Protein AF-A0A661NKE2-F1 (afdb_monomer_lite)

Sequence (256 aa):
MIGATGATAMACDGFTDPSPATGGAGGQGGEGGNGGDDGGGGSPPIPGGWIEPTGVTNKIIWVQGSACAGCSVSFLNRLTEEAPETIEDVLLEVVLLGYHPTLMAASGELAAAAAEAIYDEGSYLLVVEGGVPTAFDGAACHAWTVGGQELSFADLVTRFAERAAVVLSVGTCASFGGIAAADPNPAGVQGVAEFTGLTTLNIAGCPPHPDWIAWGITQLLDQQRIRYDAEGRPFELFSQRLHDLCDRLLLDETEV

Radius of gyration: 22.58 Å; chains: 1; bounding box: 46×53×81 Å

Secondary structure (DSSP, 8-state):
--------------------------------------SS-PPPPPEEEEE--TT--SEEEEEESB--SHHHHHHHT-B-SSSS-BHHHIIIII-EEEE-TTT-S--HHHHHHHHHHHHHH---EEEEESBEE-TTTTTT-EEEEETTEEEEHHHHHHHHHHH-SEEEEESHHHHH-GGGGSTT-TT-EE-HHHHH-S--EEE-SSSPPHHHHHHHHHHHHTT--EEEETTS-BHHHHSS-GGGG-TTHHHHHH--

Foldseek 3Di:
DDDDDDDDDDDDDDDDDDDDDDDDDDDDPPPPDPPDCPPDPDDFFAWAFKDQLPLAALEEAEFEWQAPCVQVVLLQPQADPDPVGHSCCCPPPRHDDQADQVPDPDDAQVRVVSVVVDLVVFRYEYEYHAFQFCPPNLVVAFRHADPNDTHRPLNVLQSSCVRYSAYEYFECRQLAVPPCCPPPNNRRTGHSCVSNVDQHQYQYDPHHHNVSVVCVSRCSNVSHIFTAGSSNYGCVPRRDDVLVVDPCVVVVVPVD

Structure (mmCIF, N/CA/C/O backbone):
data_AF-A0A661NKE2-F1
#
_entry.id   AF-A0A661NKE2-F1
#
loop_
_atom_site.group_PDB
_atom_site.id
_atom_site.type_symbol
_atom_site.label_atom_id
_atom_site.label_alt_id
_atom_site.label_comp_id
_atom_site.label_asym_id
_atom_site.label_entity_id
_atom_site.label_seq_id
_atom_site.pdbx_PDB_ins_code
_atom_site.Cartn_x
_atom_site.Cartn_y
_atom_site.Cartn_z
_atom_site.occupancy
_atom_site.B_iso_or_equiv
_atom_site.auth_seq_id
_atom_site.auth_comp_id
_atom_site.auth_asym_id
_atom_site.auth_atom_id
_atom_site.pdbx_PDB_model_num
ATOM 1 N N . MET A 1 1 ? -19.080 17.486 54.072 1.00 40.72 1 MET A N 1
ATOM 2 C CA . MET A 1 1 ? -19.659 16.142 53.880 1.00 40.72 1 MET A CA 1
ATOM 3 C C . MET A 1 1 ? -19.794 15.893 52.392 1.00 40.72 1 MET A C 1
ATOM 5 O O . MET A 1 1 ? -20.626 16.539 51.780 1.00 40.72 1 MET A O 1
ATOM 9 N N . ILE A 1 2 ? -18.915 15.060 51.841 1.00 39.41 2 ILE A N 1
ATOM 10 C CA . ILE A 1 2 ? -19.156 13.944 50.910 1.00 39.41 2 ILE A CA 1
ATOM 11 C C . ILE A 1 2 ? -17.799 13.229 50.899 1.00 39.41 2 ILE A C 1
ATOM 13 O O . ILE A 1 2 ? -16.779 13.824 50.559 1.00 39.41 2 ILE A O 1
ATOM 17 N N . GLY A 1 3 ? -17.782 12.037 51.490 1.00 30.33 3 GLY A N 1
ATOM 18 C CA . GLY A 1 3 ? -16.585 11.252 51.764 1.00 30.33 3 GLY A CA 1
ATOM 19 C C . GLY A 1 3 ? -16.247 10.318 50.611 1.00 30.33 3 GLY A C 1
ATOM 20 O O . GLY A 1 3 ? -17.133 9.814 49.924 1.00 30.33 3 GLY A O 1
ATOM 21 N N . ALA A 1 4 ? -14.948 10.101 50.442 1.00 36.22 4 ALA A N 1
ATOM 22 C CA . ALA A 1 4 ? -14.363 9.131 49.537 1.00 36.22 4 ALA A CA 1
ATOM 23 C C . ALA A 1 4 ? -14.704 7.688 49.953 1.00 36.22 4 ALA A C 1
ATOM 25 O O . ALA A 1 4 ? -14.628 7.325 51.125 1.00 36.22 4 ALA A O 1
ATOM 26 N N . THR A 1 5 ? -15.020 6.866 48.960 1.00 38.88 5 THR A N 1
ATOM 27 C CA . THR A 1 5 ? -14.986 5.395 48.975 1.00 38.88 5 THR A CA 1
ATOM 28 C C . THR A 1 5 ? -14.279 5.029 47.665 1.00 38.88 5 THR A C 1
ATOM 30 O O . THR A 1 5 ? -14.504 5.690 46.661 1.00 38.88 5 THR A O 1
ATOM 33 N N . GLY A 1 6 ? -13.335 4.108 47.542 1.00 32.34 6 GLY A N 1
ATOM 34 C CA . GLY A 1 6 ? -12.853 3.025 48.382 1.00 32.34 6 GLY A CA 1
ATOM 35 C C . GLY A 1 6 ? -12.312 2.004 47.380 1.00 32.34 6 GLY A C 1
ATOM 36 O O . GLY A 1 6 ? -13.078 1.211 46.845 1.00 32.34 6 GLY A O 1
ATOM 37 N N . ALA A 1 7 ? -11.029 2.113 47.030 1.00 31.95 7 ALA A N 1
ATOM 38 C CA . ALA A 1 7 ? -10.364 1.196 46.110 1.00 31.95 7 ALA A CA 1
ATOM 39 C C . ALA A 1 7 ? -10.258 -0.193 46.754 1.00 31.95 7 ALA A C 1
ATOM 41 O O . ALA A 1 7 ? -9.792 -0.309 47.886 1.00 31.95 7 ALA A O 1
ATOM 42 N N . THR A 1 8 ? -10.666 -1.233 46.027 1.00 33.34 8 THR A N 1
ATOM 43 C CA . THR A 1 8 ? -10.426 -2.625 46.423 1.00 33.34 8 THR A CA 1
ATOM 44 C C . THR A 1 8 ? -9.613 -3.296 45.327 1.00 33.34 8 THR A C 1
ATOM 46 O O . THR A 1 8 ? -10.061 -3.404 44.189 1.00 33.34 8 THR A O 1
ATOM 49 N N . ALA A 1 9 ? -8.390 -3.683 45.683 1.00 30.52 9 ALA A N 1
ATOM 50 C CA . ALA A 1 9 ? -7.499 -4.500 44.877 1.00 30.52 9 ALA A CA 1
ATOM 51 C C . ALA A 1 9 ? -8.068 -5.921 44.764 1.00 30.52 9 ALA A C 1
ATOM 53 O O . ALA A 1 9 ? -8.472 -6.501 45.772 1.00 30.52 9 ALA A O 1
ATOM 54 N N . MET A 1 10 ? -8.0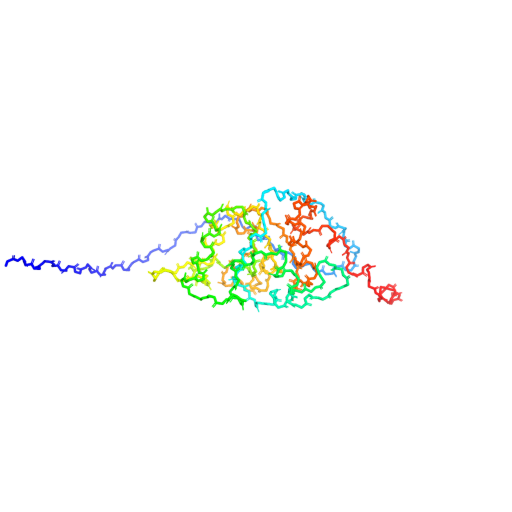80 -6.477 43.553 1.00 30.94 10 MET A N 1
ATOM 55 C CA . MET A 1 10 ? -8.377 -7.886 43.322 1.00 30.94 10 MET A CA 1
ATOM 56 C C . MET A 1 10 ? -7.060 -8.601 43.029 1.00 30.94 10 MET A C 1
ATOM 58 O O . MET A 1 10 ? -6.299 -8.193 42.154 1.00 30.94 10 MET A O 1
ATOM 62 N N . ALA A 1 11 ? -6.767 -9.588 43.869 1.00 32.50 11 ALA A N 1
ATOM 63 C CA . ALA A 1 11 ? -5.522 -10.328 43.909 1.00 32.50 11 ALA A CA 1
ATOM 64 C C . ALA A 1 11 ? -5.354 -11.246 42.691 1.00 32.50 11 ALA A C 1
ATOM 66 O O . ALA A 1 11 ? -6.315 -11.834 42.196 1.00 32.50 11 ALA A O 1
ATOM 67 N N . CYS A 1 12 ? -4.100 -11.370 42.262 1.00 29.70 12 CYS A N 1
ATOM 68 C CA . CYS A 1 12 ? -3.599 -12.421 41.394 1.00 29.70 12 CYS A CA 1
ATOM 69 C C . CYS A 1 12 ? -3.678 -13.767 42.120 1.00 29.70 12 CYS A C 1
ATOM 71 O O . CYS A 1 12 ? -3.080 -13.899 43.183 1.00 29.70 12 CYS A O 1
ATOM 73 N N . ASP A 1 13 ? -4.317 -14.762 41.512 1.00 31.56 13 ASP A N 1
ATOM 74 C CA . ASP A 1 13 ? -4.180 -16.163 41.903 1.00 31.56 13 ASP A CA 1
ATOM 75 C C . ASP A 1 13 ? -4.217 -17.056 40.654 1.00 31.56 13 ASP A C 1
ATOM 77 O O . ASP A 1 13 ? -5.103 -16.927 39.811 1.00 31.56 13 ASP A O 1
ATOM 81 N N . GLY A 1 14 ? -3.279 -18.006 40.582 1.00 29.14 14 GLY A N 1
ATOM 82 C CA . GLY A 1 14 ? -3.575 -19.326 40.016 1.00 29.14 14 GLY A CA 1
ATOM 83 C C . GLY A 1 14 ? -3.096 -19.639 38.600 1.00 29.14 14 GLY A C 1
ATOM 84 O O . GLY A 1 14 ? -3.898 -19.937 37.724 1.00 29.14 14 GLY A O 1
ATOM 85 N N . PHE A 1 15 ? -1.779 -19.690 38.410 1.00 28.06 15 PHE A N 1
ATOM 86 C CA . PHE A 1 15 ? -1.125 -20.494 37.375 1.00 28.06 15 PHE A CA 1
ATOM 87 C C . PHE A 1 15 ? -1.411 -21.990 37.601 1.00 28.06 15 PHE A C 1
ATOM 89 O O . PHE A 1 15 ? -0.966 -22.536 38.609 1.00 28.06 15 PHE A O 1
ATOM 96 N N . THR A 1 16 ? -2.084 -22.658 36.659 1.00 30.77 16 THR A N 1
ATOM 97 C CA . THR A 1 16 ? -1.986 -24.117 36.461 1.00 30.77 16 THR A CA 1
ATOM 98 C C . THR A 1 16 ? -2.220 -24.481 34.994 1.00 30.77 16 THR A C 1
ATOM 100 O O . THR A 1 16 ? -3.328 -24.340 34.481 1.00 30.77 16 THR A O 1
ATOM 103 N N . ASP A 1 17 ? -1.150 -24.959 34.365 1.00 32.38 17 ASP A N 1
ATOM 104 C CA . ASP A 1 17 ? -1.077 -25.666 33.081 1.00 32.38 17 ASP A CA 1
ATOM 105 C C . ASP A 1 17 ? -1.757 -27.046 33.175 1.00 32.38 17 ASP A C 1
ATOM 107 O O . ASP A 1 17 ? -1.571 -27.752 34.176 1.00 32.38 17 ASP A O 1
ATOM 111 N N . PRO A 1 18 ? -2.534 -27.446 32.152 1.00 33.91 18 PRO A N 1
ATOM 112 C CA . PRO A 1 18 ? -2.415 -28.823 31.688 1.00 33.91 18 PRO A CA 1
ATOM 113 C C . PRO A 1 18 ? -2.488 -28.959 30.153 1.00 33.91 18 PRO A C 1
ATOM 115 O O . PRO A 1 18 ? -3.561 -28.934 29.552 1.00 33.91 18 PRO A O 1
ATOM 118 N N . SER A 1 19 ? -1.349 -29.249 29.531 1.00 31.31 19 SER A N 1
ATOM 119 C CA . SER A 1 19 ? -1.226 -30.074 28.317 1.00 31.31 19 SER A CA 1
ATOM 120 C C . SER A 1 19 ? -0.659 -31.456 28.727 1.00 31.31 19 SER A C 1
ATOM 122 O O . SER A 1 19 ? 0.053 -31.501 29.734 1.00 31.31 19 SER A O 1
ATOM 124 N N . PRO A 1 20 ? -0.904 -32.597 28.032 1.00 38.66 20 PRO A N 1
ATOM 125 C CA . PRO A 1 20 ? -1.260 -32.700 26.617 1.00 38.66 20 PRO A CA 1
ATOM 126 C C . PRO A 1 20 ? -2.356 -33.720 26.254 1.00 38.66 20 PRO A C 1
ATOM 128 O O . PRO A 1 20 ? -2.525 -34.763 26.884 1.00 38.66 20 PRO A O 1
ATOM 131 N N . ALA A 1 21 ? -3.039 -33.468 25.136 1.00 32.06 21 ALA A N 1
ATOM 132 C CA . ALA A 1 21 ? -3.744 -34.505 24.390 1.00 32.06 21 ALA A CA 1
ATOM 133 C C . ALA A 1 21 ? -3.557 -34.288 22.885 1.00 32.06 21 ALA A C 1
ATOM 135 O O . ALA A 1 21 ? -3.981 -33.304 22.290 1.00 32.06 21 ALA A O 1
ATOM 136 N N . THR A 1 22 ? -2.859 -35.256 22.317 1.00 31.78 22 THR A N 1
ATOM 137 C CA . THR A 1 22 ? -2.528 -35.496 20.920 1.00 31.78 22 THR A CA 1
ATOM 138 C C . THR A 1 22 ? -3.748 -35.768 20.035 1.00 31.78 22 THR A C 1
ATOM 140 O O . THR A 1 22 ? -4.616 -36.558 20.400 1.00 31.78 22 THR A O 1
ATOM 143 N N . GLY A 1 23 ? -3.714 -35.229 18.815 1.00 27.00 23 GLY A N 1
ATOM 144 C CA . GLY A 1 23 ? -4.543 -35.597 17.660 1.00 27.00 23 GLY A CA 1
ATOM 145 C C . GLY A 1 23 ? -4.512 -34.428 16.672 1.00 27.00 23 GLY A C 1
ATOM 146 O O . GLY A 1 2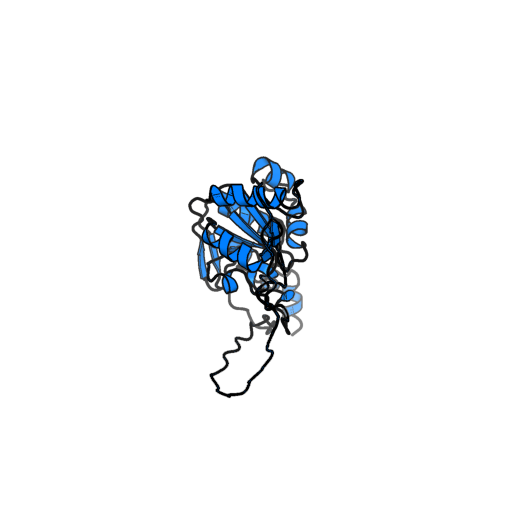3 ? -5.148 -33.419 16.914 1.00 27.00 23 GLY A O 1
ATOM 147 N N . GLY A 1 24 ? -3.681 -34.396 15.632 1.00 27.50 24 GLY A N 1
ATOM 148 C CA . GLY A 1 24 ? -3.529 -35.426 14.614 1.00 27.50 24 GLY A CA 1
ATOM 149 C C . GLY A 1 24 ? -4.498 -35.138 13.466 1.00 27.50 24 GLY A C 1
ATOM 150 O O . GLY A 1 24 ? -5.449 -35.887 13.279 1.00 27.50 24 GLY A O 1
ATOM 151 N N . ALA A 1 25 ? -4.273 -34.051 12.722 1.00 31.64 25 ALA A N 1
ATOM 152 C CA . ALA A 1 25 ? -4.958 -33.781 11.461 1.00 31.64 25 ALA A CA 1
ATOM 153 C C . ALA A 1 25 ? -4.006 -33.073 10.483 1.00 31.64 25 ALA A C 1
ATOM 155 O O . ALA A 1 25 ? -3.730 -31.888 10.608 1.00 31.64 25 ALA A O 1
ATOM 156 N N . GLY A 1 26 ? -3.475 -33.888 9.567 1.00 27.20 26 GLY A N 1
ATOM 157 C CA . GLY A 1 26 ? -3.097 -33.588 8.184 1.00 27.20 26 GLY A CA 1
ATOM 158 C C . GLY A 1 26 ? -2.532 -32.212 7.857 1.00 27.20 26 GLY A C 1
ATOM 159 O O . GLY A 1 26 ? -3.281 -31.274 7.610 1.00 27.20 26 GLY A O 1
ATOM 160 N N . GLY A 1 27 ? -1.209 -32.159 7.709 1.00 30.34 27 GLY A N 1
ATOM 161 C CA . GLY A 1 27 ? -0.535 -31.074 7.019 1.00 30.34 27 GLY A CA 1
ATOM 162 C C . GLY A 1 27 ? -0.954 -30.984 5.551 1.00 30.34 27 GLY A C 1
ATOM 163 O O . GLY A 1 27 ? -0.988 -31.979 4.829 1.00 30.34 27 GLY A O 1
ATOM 164 N N . GLN A 1 28 ? -1.210 -29.757 5.122 1.00 31.42 28 GLN A N 1
ATOM 165 C CA . GLN A 1 28 ? -0.903 -29.298 3.777 1.00 31.42 28 GLN A CA 1
ATOM 166 C C . GLN A 1 28 ? -0.049 -28.047 3.965 1.00 31.42 28 GLN A C 1
ATOM 168 O O . GLN A 1 28 ? -0.545 -26.927 3.973 1.00 31.42 28 GLN A O 1
ATOM 173 N N . GLY A 1 29 ? 1.243 -28.267 4.219 1.00 27.34 29 GLY A N 1
ATOM 174 C CA . GLY A 1 29 ? 2.244 -27.245 3.968 1.00 27.34 29 GLY A CA 1
ATOM 175 C C . GLY A 1 29 ? 2.272 -27.039 2.465 1.00 27.34 29 GLY A C 1
ATOM 176 O O . GLY A 1 29 ? 2.871 -27.833 1.746 1.00 27.34 29 GLY A O 1
ATOM 177 N N . GLY A 1 30 ? 1.539 -26.038 1.989 1.00 27.62 30 GLY A N 1
ATOM 178 C CA . GLY A 1 30 ? 1.817 -25.457 0.692 1.00 27.62 30 GLY A CA 1
ATOM 179 C C . GLY A 1 30 ? 3.160 -24.770 0.832 1.00 27.62 30 GLY A C 1
ATOM 180 O O . GLY A 1 30 ? 3.238 -23.684 1.399 1.00 27.62 30 GLY A O 1
ATOM 181 N N . GLU A 1 31 ? 4.222 -25.440 0.397 1.00 32.88 31 GLU A N 1
ATOM 182 C CA . GLU A 1 31 ? 5.474 -24.775 0.075 1.00 32.88 31 GLU A CA 1
ATOM 183 C C . GLU A 1 31 ? 5.107 -23.649 -0.897 1.00 32.88 31 GLU A C 1
ATOM 185 O O . GLU A 1 31 ? 4.742 -23.898 -2.046 1.00 32.88 31 GLU A O 1
ATOM 190 N N . GLY A 1 32 ? 5.102 -22.410 -0.402 1.00 33.59 32 GLY A N 1
ATOM 191 C CA . GLY A 1 32 ? 5.074 -21.230 -1.247 1.00 33.59 32 GLY A CA 1
ATOM 192 C C . GLY A 1 32 ? 6.319 -21.308 -2.108 1.00 33.59 32 GLY A C 1
ATOM 193 O O . GLY A 1 32 ? 7.415 -21.009 -1.639 1.00 33.59 32 GLY A O 1
ATOM 194 N N . GLY A 1 33 ? 6.152 -21.832 -3.321 1.00 30.47 33 GLY A N 1
ATOM 195 C CA . GLY A 1 33 ? 7.228 -22.045 -4.266 1.00 30.47 33 GLY A CA 1
ATOM 196 C C . GLY A 1 33 ? 7.931 -20.723 -4.512 1.00 30.47 33 GLY A C 1
ATOM 197 O O . GLY A 1 33 ? 7.441 -19.872 -5.249 1.00 30.47 33 GLY A O 1
ATOM 198 N N . ASN A 1 34 ? 9.100 -20.564 -3.900 1.00 37.56 34 ASN A N 1
ATOM 199 C CA . ASN A 1 34 ? 10.131 -19.709 -4.448 1.00 37.56 34 ASN A CA 1
ATOM 200 C C . ASN A 1 34 ? 10.386 -20.283 -5.841 1.00 37.56 34 ASN A C 1
ATOM 202 O O . ASN A 1 34 ? 10.861 -21.415 -5.940 1.00 37.56 34 ASN A O 1
ATOM 206 N N . GLY A 1 35 ? 9.958 -19.572 -6.885 1.00 35.66 35 GLY A N 1
ATOM 207 C CA . GLY A 1 35 ? 10.126 -19.987 -8.271 1.00 35.66 35 GLY A CA 1
ATOM 208 C C . GLY A 1 35 ? 11.605 -20.194 -8.561 1.00 35.66 35 GLY A C 1
ATOM 209 O O . GLY A 1 35 ? 12.313 -19.244 -8.882 1.00 35.66 35 GLY A O 1
ATOM 210 N N . GLY A 1 36 ? 12.060 -21.431 -8.371 1.00 31.14 36 GLY A N 1
ATOM 211 C CA . GLY A 1 36 ? 13.325 -21.920 -8.873 1.00 31.14 36 GLY A CA 1
ATOM 212 C C . GLY A 1 36 ? 13.252 -21.892 -10.389 1.00 31.14 36 GLY A C 1
ATOM 213 O O . GLY A 1 36 ? 12.265 -22.319 -10.980 1.00 31.14 36 GLY A O 1
ATOM 214 N N . ASP A 1 37 ? 14.289 -21.330 -10.981 1.00 46.78 37 ASP A N 1
ATOM 215 C CA . ASP A 1 37 ? 14.574 -21.289 -12.402 1.00 46.78 37 ASP A CA 1
ATOM 216 C C . ASP A 1 37 ? 14.943 -22.689 -12.909 1.00 46.78 37 ASP A C 1
ATOM 218 O O . ASP A 1 37 ? 16.096 -23.016 -13.185 1.00 46.78 37 ASP A O 1
ATOM 222 N N . ASP A 1 38 ? 13.948 -23.557 -13.059 1.00 40.75 38 ASP A N 1
ATOM 223 C CA . ASP A 1 38 ? 14.113 -24.793 -13.805 1.00 40.75 38 ASP A CA 1
ATOM 224 C C . ASP A 1 38 ? 14.210 -24.452 -15.297 1.00 40.75 38 ASP A C 1
ATOM 226 O O . ASP A 1 38 ? 13.200 -24.364 -15.972 1.00 40.75 38 ASP A O 1
ATOM 230 N N . GLY A 1 39 ? 15.435 -24.211 -15.788 1.00 43.19 39 GLY A N 1
ATOM 231 C CA . GLY A 1 39 ? 15.838 -23.852 -17.164 1.00 43.19 39 GLY A CA 1
ATOM 232 C C . GLY A 1 39 ? 15.044 -24.464 -18.333 1.00 43.19 39 GLY A C 1
ATOM 233 O O . GLY A 1 39 ? 15.562 -25.239 -19.133 1.00 43.19 39 GLY A O 1
ATOM 234 N N . GLY A 1 40 ? 13.785 -24.070 -18.466 1.00 42.56 40 GLY A N 1
ATOM 235 C CA . GLY A 1 40 ? 12.804 -24.595 -19.392 1.00 42.56 40 GLY A CA 1
ATOM 236 C C . GLY A 1 40 ? 11.624 -23.636 -19.428 1.00 42.56 40 GLY A C 1
ATOM 237 O O . GLY A 1 40 ? 10.898 -23.509 -18.455 1.00 42.56 40 GLY A O 1
ATOM 238 N N . GLY A 1 41 ? 11.473 -22.937 -20.557 1.00 45.06 41 GLY A N 1
ATOM 239 C CA . GLY A 1 41 ? 10.314 -22.129 -20.961 1.00 45.06 41 GLY A CA 1
ATOM 240 C C . GLY A 1 41 ? 9.182 -21.980 -19.936 1.00 45.06 41 GLY A C 1
ATOM 241 O O . GLY A 1 41 ? 8.143 -22.619 -20.085 1.00 45.06 41 GLY A O 1
ATOM 242 N N . GLY A 1 42 ? 9.377 -21.138 -18.917 1.00 48.75 42 GLY A N 1
ATOM 243 C CA . GLY A 1 42 ? 8.345 -20.746 -17.965 1.00 48.75 42 GLY A CA 1
ATOM 244 C C . GLY A 1 42 ? 7.053 -20.383 -18.692 1.00 48.75 42 GLY A C 1
ATOM 245 O O . GLY A 1 42 ? 7.048 -19.587 -19.634 1.00 48.75 42 GLY A O 1
ATOM 246 N N . SER A 1 43 ? 5.961 -21.022 -18.282 1.00 54.75 43 SER A N 1
ATOM 247 C CA . SER A 1 43 ? 4.650 -20.799 -18.887 1.00 54.75 43 SER A CA 1
ATOM 248 C C . SER A 1 43 ? 4.232 -19.331 -18.719 1.00 54.75 43 SER A C 1
ATOM 250 O O . SER A 1 43 ? 4.542 -18.732 -17.687 1.00 54.75 43 SER A O 1
ATOM 252 N N . PRO A 1 44 ? 3.539 -18.731 -19.706 1.00 63.41 44 PRO A N 1
ATOM 253 C CA . PRO A 1 44 ? 3.045 -17.367 -19.570 1.00 63.41 44 PRO A CA 1
ATOM 254 C C . PRO A 1 44 ? 2.107 -17.263 -18.357 1.00 63.41 44 PRO A C 1
ATOM 256 O O . PRO A 1 44 ? 1.413 -18.239 -18.045 1.00 63.41 44 PRO A O 1
ATOM 259 N N . PRO A 1 45 ? 2.051 -16.100 -17.687 1.00 69.94 45 PRO A N 1
ATOM 260 C CA . PRO A 1 45 ? 1.212 -15.925 -16.511 1.00 69.94 45 PRO A CA 1
ATOM 261 C C . PRO A 1 45 ? -0.252 -16.240 -16.826 1.00 69.94 45 PRO A C 1
ATOM 263 O O . PRO A 1 45 ? -0.815 -15.812 -17.842 1.00 69.94 45 PRO A O 1
ATOM 266 N N . ILE A 1 46 ? -0.864 -17.033 -15.948 1.00 77.00 46 ILE A N 1
ATOM 267 C CA . ILE A 1 46 ? -2.237 -17.505 -16.110 1.00 77.00 46 ILE A CA 1
ATOM 268 C C . ILE A 1 46 ? -3.189 -16.358 -15.747 1.00 77.00 46 ILE A C 1
ATOM 270 O O . ILE A 1 46 ? -2.980 -15.702 -14.729 1.00 77.00 46 ILE A O 1
ATOM 274 N N . PRO A 1 47 ? -4.250 -16.095 -16.532 1.00 81.56 47 PRO A N 1
ATOM 275 C CA . PRO A 1 47 ? -5.216 -15.053 -16.198 1.00 81.56 47 PRO A CA 1
ATOM 276 C C . PRO A 1 47 ? -5.926 -15.319 -14.866 1.00 81.56 47 PRO A C 1
ATOM 278 O O . PRO A 1 47 ? -6.577 -16.351 -14.730 1.00 81.56 47 PRO A O 1
ATOM 281 N N . GLY A 1 48 ? -5.827 -14.384 -13.917 1.00 81.25 48 GLY A N 1
ATOM 282 C CA . GLY A 1 48 ? -6.452 -14.476 -12.594 1.00 81.25 48 GLY A CA 1
ATOM 283 C C . GLY A 1 48 ? -7.818 -13.797 -12.515 1.00 81.25 48 GLY A C 1
ATOM 284 O O . GLY A 1 48 ? -8.715 -14.300 -11.841 1.00 81.25 48 GLY A O 1
ATOM 285 N N . GLY A 1 49 ? -8.020 -12.689 -13.237 1.00 92.75 49 GLY A N 1
ATOM 286 C CA . GLY A 1 49 ? -9.308 -11.995 -13.252 1.00 92.75 49 GLY A CA 1
ATOM 287 C C . GLY A 1 49 ? -9.230 -10.525 -13.654 1.00 92.75 49 GLY A C 1
ATOM 288 O O . GLY A 1 49 ? -8.378 -10.125 -14.451 1.00 92.75 49 GLY A O 1
ATOM 289 N N . TRP A 1 50 ? -10.171 -9.745 -13.118 1.00 94.62 50 TRP A N 1
ATOM 290 C CA . TRP A 1 50 ? -10.312 -8.310 -13.359 1.00 94.62 50 TRP A CA 1
ATOM 291 C C . TRP A 1 50 ? -10.602 -7.567 -12.057 1.00 94.62 50 TRP A C 1
ATOM 293 O O . TRP A 1 50 ? -11.429 -8.025 -11.270 1.00 94.62 50 TRP A O 1
ATOM 303 N N . ILE A 1 51 ? -9.956 -6.420 -11.856 1.00 93.75 51 ILE A N 1
ATOM 304 C CA . ILE A 1 51 ? -10.337 -5.449 -10.825 1.00 93.75 51 ILE A CA 1
ATOM 305 C C . ILE A 1 51 ? -11.175 -4.362 -11.487 1.00 93.75 51 ILE A C 1
ATOM 307 O O . ILE A 1 51 ? -10.776 -3.791 -12.503 1.00 93.75 51 ILE A O 1
ATOM 311 N N . GLU A 1 52 ? -12.329 -4.083 -10.882 1.00 92.94 52 GLU A N 1
ATOM 312 C CA . GLU A 1 52 ? -13.226 -2.989 -11.250 1.00 92.94 52 GLU A CA 1
ATOM 313 C C . GLU A 1 52 ? -13.157 -1.918 -10.147 1.00 92.94 52 GLU A C 1
ATOM 315 O O . GLU A 1 52 ? -13.877 -2.029 -9.151 1.00 92.94 52 GLU A O 1
ATOM 320 N N . PRO A 1 53 ? -12.299 -0.893 -10.272 1.00 89.50 53 PRO A N 1
ATOM 321 C CA . PRO A 1 53 ? -12.078 0.136 -9.244 1.00 89.50 53 PRO A CA 1
ATOM 322 C C . PRO A 1 53 ? -13.230 1.157 -9.139 1.00 89.50 53 PRO A C 1
ATOM 324 O O . PRO A 1 53 ? -13.037 2.373 -9.175 1.00 89.50 53 PRO A O 1
ATOM 327 N N . THR A 1 54 ? -14.467 0.676 -9.019 1.00 88.00 54 THR A N 1
ATOM 328 C CA . THR A 1 54 ? -15.659 1.530 -8.981 1.00 88.00 54 THR A CA 1
ATOM 329 C C . THR A 1 54 ? -15.686 2.350 -7.696 1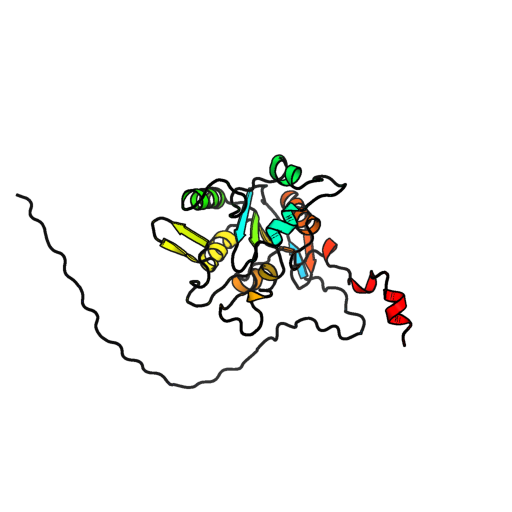.00 88.00 54 THR A C 1
ATOM 331 O O . THR A 1 54 ? -15.670 1.800 -6.598 1.00 88.00 54 THR A O 1
ATOM 334 N N . GLY A 1 55 ? -15.782 3.674 -7.826 1.00 86.31 55 GLY A N 1
ATOM 335 C CA . GLY A 1 55 ? -15.889 4.571 -6.675 1.00 86.31 55 GLY A CA 1
ATOM 336 C C . GLY A 1 55 ? -14.561 4.870 -5.979 1.00 86.31 55 GLY A C 1
ATOM 337 O O . GLY A 1 55 ? -14.573 5.550 -4.960 1.00 86.31 55 GLY A O 1
ATOM 338 N N . VAL A 1 56 ? -13.422 4.427 -6.525 1.00 89.94 56 VAL A N 1
ATOM 339 C CA . VAL A 1 56 ? -12.108 4.901 -6.072 1.00 89.94 56 VAL A CA 1
ATOM 340 C C . VAL A 1 56 ? -12.016 6.411 -6.314 1.00 89.94 56 VAL A C 1
ATOM 342 O O . VAL A 1 56 ? -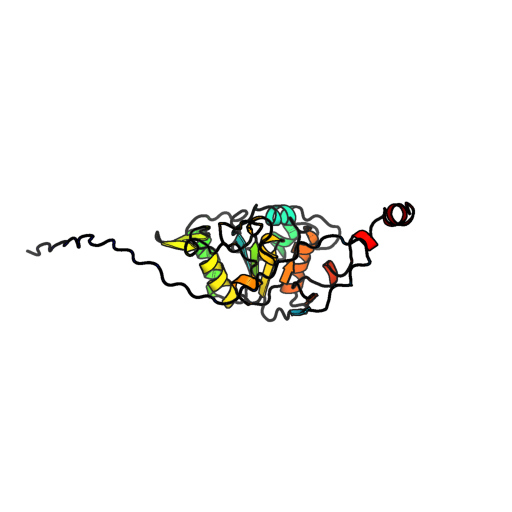12.344 6.891 -7.402 1.00 89.94 56 VAL A O 1
ATOM 345 N N . THR A 1 57 ? -11.584 7.161 -5.299 1.00 93.62 57 THR A N 1
ATOM 346 C CA . THR A 1 57 ? -11.229 8.582 -5.418 1.00 93.62 57 THR A CA 1
ATOM 347 C C . THR A 1 57 ? -9.721 8.773 -5.289 1.00 93.62 57 THR A C 1
ATOM 349 O O . THR A 1 57 ? -8.996 7.848 -4.936 1.00 93.62 57 THR A O 1
ATOM 352 N N . ASN A 1 58 ? -9.238 10.002 -5.495 1.00 95.88 58 ASN A N 1
ATOM 353 C CA . ASN A 1 58 ? -7.826 10.356 -5.337 1.00 95.88 58 ASN A CA 1
ATOM 354 C C . ASN A 1 58 ? -7.304 10.328 -3.885 1.00 95.88 58 ASN A C 1
ATOM 356 O O . ASN A 1 58 ? -6.139 10.650 -3.663 1.00 95.88 58 ASN A O 1
ATOM 360 N N . LYS A 1 59 ? -8.133 9.975 -2.895 1.00 97.69 59 LYS A N 1
ATOM 361 C CA . LYS A 1 59 ? -7.731 9.887 -1.486 1.00 97.69 59 LYS A CA 1
ATOM 362 C C . LYS A 1 59 ? -6.976 8.584 -1.241 1.00 97.69 59 LYS A C 1
ATOM 364 O O . LYS A 1 59 ? -7.525 7.502 -1.449 1.00 97.69 59 LYS A O 1
ATOM 369 N N . ILE A 1 60 ? -5.742 8.699 -0.761 1.00 98.25 60 ILE A N 1
ATOM 370 C CA . ILE A 1 60 ? -4.856 7.567 -0.487 1.00 98.25 60 ILE A CA 1
ATOM 371 C C . ILE A 1 60 ? -4.510 7.512 0.999 1.00 98.25 60 ILE A C 1
ATOM 373 O O . ILE A 1 60 ? -4.065 8.500 1.590 1.00 98.25 60 ILE A O 1
ATOM 377 N N . ILE A 1 61 ? -4.666 6.321 1.574 1.00 98.62 61 ILE A N 1
ATOM 378 C CA . ILE A 1 61 ? -4.120 5.954 2.880 1.00 98.62 61 ILE A CA 1
ATOM 379 C C . ILE A 1 61 ? -3.001 4.946 2.619 1.00 98.62 61 ILE A C 1
ATOM 381 O O . ILE A 1 61 ? -3.283 3.830 2.192 1.00 98.62 61 ILE A O 1
ATOM 385 N N . TRP A 1 62 ? -1.745 5.334 2.845 1.00 98.75 62 TRP A N 1
ATOM 386 C CA . TRP A 1 62 ? -0.576 4.470 2.670 1.00 98.75 62 TRP A CA 1
ATOM 387 C C . TRP A 1 62 ? -0.020 4.040 4.023 1.00 98.75 62 TRP A C 1
ATOM 389 O O . TRP A 1 62 ? 0.545 4.843 4.766 1.00 98.75 62 TRP A O 1
ATOM 399 N N . VAL A 1 63 ? -0.162 2.757 4.342 1.00 98.69 63 VAL A N 1
ATOM 400 C CA . VAL A 1 63 ? 0.221 2.183 5.639 1.00 98.69 63 VAL A CA 1
ATOM 401 C C . VAL A 1 63 ? 1.422 1.251 5.491 1.00 98.69 63 VAL A C 1
ATOM 403 O O . VAL A 1 63 ? 1.592 0.609 4.456 1.00 98.69 63 VAL A O 1
ATOM 406 N N . GLN A 1 64 ? 2.269 1.192 6.521 1.00 98.44 64 GLN A N 1
ATOM 407 C CA . GLN A 1 64 ? 3.508 0.409 6.526 1.00 98.44 64 GLN A CA 1
ATOM 408 C C . GLN A 1 64 ? 3.508 -0.609 7.670 1.00 98.44 64 GLN A C 1
ATOM 410 O O . GLN A 1 64 ? 3.332 -0.226 8.826 1.00 98.44 64 GLN A O 1
ATOM 415 N N . GLY A 1 65 ? 3.699 -1.887 7.334 1.00 97.06 65 GLY A N 1
ATOM 416 C CA . GLY A 1 65 ? 3.748 -3.012 8.275 1.00 97.06 65 GLY A CA 1
ATOM 417 C C . GLY A 1 65 ? 5.156 -3.570 8.431 1.00 97.06 65 GLY A C 1
ATOM 418 O O . GLY A 1 65 ? 6.100 -2.838 8.727 1.00 97.06 65 GLY A O 1
ATOM 419 N N . SER A 1 66 ? 5.331 -4.871 8.167 1.00 97.56 66 SER A N 1
ATOM 420 C CA . SER A 1 66 ? 6.657 -5.492 8.021 1.00 97.56 66 SER A CA 1
ATOM 421 C C . SER A 1 66 ? 7.334 -5.030 6.720 1.00 97.56 66 SER A C 1
ATOM 423 O O . SER A 1 66 ? 7.433 -5.772 5.740 1.00 97.56 66 SER A O 1
ATOM 425 N N . ALA A 1 67 ? 7.756 -3.765 6.708 1.00 97.25 67 ALA A N 1
ATOM 426 C CA . ALA A 1 67 ? 8.302 -3.030 5.574 1.00 97.25 67 ALA A CA 1
ATOM 427 C C . ALA A 1 67 ? 9.718 -2.507 5.855 1.00 97.25 67 ALA A C 1
ATOM 429 O O . ALA A 1 67 ? 10.110 -2.293 7.000 1.00 97.25 67 ALA A O 1
ATOM 430 N N . CYS A 1 68 ? 10.473 -2.235 4.787 1.00 97.88 68 CYS A N 1
ATOM 431 C CA . CYS A 1 68 ? 11.779 -1.569 4.852 1.00 97.88 68 CYS A CA 1
ATOM 432 C C . CYS A 1 68 ? 11.747 -0.108 4.361 1.00 97.88 68 CYS A C 1
ATOM 434 O O . CYS A 1 68 ? 12.807 0.487 4.183 1.00 97.88 68 CYS A O 1
ATOM 436 N N . ALA A 1 69 ? 10.555 0.439 4.078 1.00 98.19 69 ALA A N 1
ATOM 437 C CA . ALA A 1 69 ? 10.322 1.718 3.386 1.00 98.19 69 ALA A CA 1
ATOM 438 C C . ALA A 1 69 ? 10.914 1.810 1.960 1.00 98.19 69 ALA A C 1
ATOM 440 O O . ALA A 1 69 ? 10.846 2.855 1.311 1.00 98.19 69 ALA A O 1
ATOM 441 N N . GLY A 1 70 ? 11.498 0.722 1.444 1.00 98.44 70 GLY A N 1
ATOM 442 C CA . GLY A 1 70 ? 12.088 0.680 0.109 1.00 98.44 70 GLY A CA 1
ATOM 443 C C . GLY A 1 70 ? 11.064 0.881 -1.006 1.00 98.44 70 GLY A C 1
ATOM 444 O O . GLY A 1 70 ? 11.435 1.380 -2.066 1.00 98.44 70 GLY A O 1
ATOM 445 N N . CYS A 1 71 ? 9.786 0.551 -0.784 1.00 98.62 71 CYS A N 1
ATOM 446 C CA . CYS A 1 71 ? 8.753 0.796 -1.787 1.00 98.62 71 CYS A CA 1
ATOM 447 C C . CYS A 1 71 ? 8.368 2.276 -1.825 1.00 98.62 71 CYS A C 1
ATOM 449 O O . CYS A 1 71 ? 8.275 2.825 -2.920 1.00 98.62 71 CYS A O 1
ATOM 451 N N . SER A 1 72 ? 8.248 2.942 -0.667 1.00 98.56 72 SER A N 1
ATOM 452 C CA . SER A 1 72 ? 8.124 4.406 -0.625 1.00 98.56 72 SER A CA 1
ATOM 453 C C . SER A 1 72 ? 9.305 5.088 -1.310 1.00 98.56 72 SER A C 1
ATOM 455 O O . SER A 1 72 ? 9.103 5.927 -2.178 1.00 98.56 72 SER A O 1
ATOM 457 N N . VAL A 1 73 ? 10.545 4.717 -0.970 1.00 98.44 73 VAL A N 1
ATOM 458 C CA . VAL A 1 73 ? 11.739 5.327 -1.585 1.00 98.44 73 VAL A CA 1
ATOM 459 C C . VAL A 1 73 ? 11.777 5.074 -3.092 1.00 98.44 73 VAL A C 1
ATOM 461 O O . VAL A 1 73 ? 12.108 5.982 -3.846 1.00 98.44 73 VAL A O 1
ATOM 464 N N . SER A 1 74 ? 11.403 3.876 -3.547 1.00 98.31 74 SER A N 1
ATOM 465 C CA . SER A 1 74 ? 11.308 3.588 -4.979 1.00 98.31 74 SER A CA 1
ATOM 466 C C . SER A 1 74 ? 10.274 4.476 -5.665 1.00 98.31 74 SER A C 1
ATOM 468 O O . SER A 1 74 ? 10.600 5.103 -6.663 1.00 98.31 74 SER A O 1
ATOM 470 N N . PHE A 1 75 ? 9.073 4.611 -5.094 1.00 97.56 75 PHE A N 1
ATOM 471 C CA . PHE A 1 75 ? 8.032 5.507 -5.604 1.00 97.56 75 PHE A CA 1
ATOM 472 C C . PHE A 1 75 ? 8.514 6.963 -5.702 1.00 97.56 75 PHE A C 1
ATOM 474 O O . PHE A 1 75 ? 8.285 7.619 -6.716 1.00 97.56 75 PHE A O 1
ATOM 481 N N . LEU A 1 76 ? 9.263 7.439 -4.701 1.00 97.19 76 LEU A N 1
ATOM 482 C CA . LEU A 1 76 ? 9.853 8.782 -4.697 1.00 97.19 76 LEU A CA 1
ATOM 483 C C . LEU A 1 76 ? 10.929 8.998 -5.771 1.00 97.19 76 LEU A C 1
ATOM 485 O O . LEU A 1 76 ? 11.206 10.140 -6.120 1.00 97.19 76 LEU A O 1
ATOM 489 N N . ASN A 1 77 ? 11.515 7.931 -6.318 1.00 96.88 77 ASN A N 1
ATOM 490 C CA . ASN A 1 77 ? 12.489 8.016 -7.408 1.00 96.88 77 ASN A CA 1
ATOM 491 C C . ASN A 1 77 ? 11.832 8.116 -8.794 1.00 96.88 77 ASN A C 1
ATOM 493 O O . ASN A 1 77 ? 12.527 7.972 -9.801 1.00 96.88 77 ASN A O 1
ATOM 497 N N . ARG A 1 78 ? 10.511 8.327 -8.877 1.00 93.38 78 ARG A N 1
ATOM 498 C CA . ARG A 1 78 ? 9.829 8.482 -10.163 1.00 93.38 78 ARG A CA 1
ATOM 499 C C . ARG A 1 78 ? 10.365 9.686 -10.938 1.00 93.38 78 ARG A C 1
ATOM 501 O O . ARG A 1 78 ? 10.254 10.828 -10.491 1.00 93.38 78 ARG A O 1
ATOM 508 N N . LEU A 1 79 ? 10.864 9.388 -12.133 1.00 92.62 79 LEU A N 1
ATOM 509 C CA . LEU A 1 79 ? 11.262 10.342 -13.156 1.00 92.62 79 LEU A CA 1
ATOM 510 C C . LEU A 1 79 ? 11.111 9.669 -14.524 1.00 92.62 79 LEU A C 1
ATOM 512 O O . LEU A 1 79 ? 11.788 8.680 -14.800 1.00 92.62 79 LEU A O 1
ATOM 516 N N . THR A 1 80 ? 10.229 10.191 -15.367 1.00 90.00 80 THR A N 1
ATOM 517 C CA . THR A 1 80 ? 9.957 9.666 -16.711 1.00 90.00 80 THR A CA 1
ATOM 518 C C . THR A 1 80 ? 9.637 10.803 -17.685 1.00 90.00 80 THR A C 1
ATOM 520 O O . THR A 1 80 ? 9.508 11.953 -17.278 1.00 90.00 80 THR A O 1
ATOM 523 N N . GLU A 1 81 ? 9.515 10.485 -18.972 1.00 86.88 81 GLU A N 1
ATOM 524 C CA . GLU A 1 81 ? 9.113 11.429 -20.026 1.00 86.88 81 GLU A CA 1
ATOM 525 C C . GLU A 1 81 ? 7.585 11.458 -20.246 1.00 86.88 81 GLU A C 1
ATOM 527 O O . GLU A 1 81 ? 7.089 12.228 -21.067 1.00 86.88 81 GLU A O 1
ATOM 532 N N . GLU A 1 82 ? 6.827 10.620 -19.530 1.00 81.56 82 GLU A N 1
ATOM 533 C CA . GLU A 1 82 ? 5.366 10.529 -19.630 1.00 81.56 82 GLU A CA 1
ATOM 534 C C . GLU A 1 82 ? 4.663 11.105 -18.390 1.00 81.56 82 GLU A C 1
ATOM 536 O O . GLU A 1 82 ? 4.935 10.702 -17.257 1.00 81.56 82 GLU A O 1
ATOM 541 N N . ALA A 1 83 ? 3.706 12.014 -18.602 1.00 80.94 83 ALA A N 1
ATOM 542 C CA . ALA A 1 83 ? 2.944 12.638 -17.521 1.00 80.94 83 ALA A CA 1
ATOM 543 C C . ALA A 1 83 ? 2.117 11.614 -16.704 1.00 80.94 83 ALA A C 1
ATOM 545 O O . ALA A 1 83 ? 1.479 10.744 -17.303 1.00 80.94 83 ALA A O 1
ATOM 546 N N . PRO A 1 84 ? 2.042 11.734 -15.361 1.00 85.75 84 PRO A N 1
ATOM 547 C CA . PRO A 1 84 ? 2.797 12.659 -14.501 1.00 85.75 84 PRO A CA 1
ATOM 548 C C . PRO A 1 84 ? 4.292 12.298 -14.479 1.00 85.75 84 PRO A C 1
ATOM 550 O O . PRO A 1 84 ? 4.640 11.167 -14.136 1.00 85.75 84 PRO A O 1
ATOM 553 N N . GLU A 1 85 ? 5.162 13.238 -14.857 1.00 89.31 85 GLU A N 1
ATOM 554 C CA . GLU A 1 85 ? 6.571 12.971 -15.201 1.00 89.31 85 GLU A CA 1
ATOM 555 C C . GLU A 1 85 ? 7.412 12.673 -13.957 1.00 89.31 85 GLU A C 1
ATOM 557 O O . GLU A 1 85 ? 8.274 11.789 -13.954 1.00 89.31 85 GLU A O 1
ATOM 562 N N . THR A 1 86 ? 7.129 13.388 -12.872 1.00 93.56 86 THR A N 1
ATOM 563 C CA . THR A 1 86 ? 7.864 13.317 -11.611 1.00 93.56 86 THR A CA 1
ATOM 564 C C . THR A 1 86 ? 6.974 12.863 -10.462 1.00 93.56 86 THR A C 1
ATOM 566 O O . THR A 1 86 ? 5.743 12.855 -10.540 1.00 93.56 86 THR A O 1
ATOM 569 N N . ILE A 1 87 ? 7.599 12.510 -9.339 1.00 94.25 87 ILE A N 1
ATOM 570 C CA . ILE A 1 87 ? 6.859 12.301 -8.095 1.00 94.25 87 ILE A CA 1
ATOM 571 C C . ILE A 1 87 ? 6.151 13.577 -7.604 1.00 94.25 87 ILE A C 1
ATOM 573 O O . ILE A 1 87 ? 5.082 13.481 -7.004 1.00 94.25 87 ILE A O 1
ATOM 577 N N . GLU A 1 88 ? 6.714 14.762 -7.856 1.00 93.44 88 GLU A N 1
ATOM 578 C CA . GLU A 1 88 ? 6.112 16.035 -7.441 1.00 93.44 88 GLU A CA 1
ATOM 579 C C . GLU A 1 88 ? 4.752 16.228 -8.119 1.00 93.44 88 GLU A C 1
ATOM 581 O O . GLU A 1 88 ? 3.773 16.526 -7.435 1.00 93.44 88 GLU A O 1
ATOM 586 N N . ASP A 1 89 ? 4.667 15.933 -9.418 1.00 92.19 89 ASP A N 1
ATOM 587 C CA . ASP A 1 89 ? 3.416 15.987 -10.183 1.00 92.19 89 ASP A CA 1
ATOM 588 C C . ASP A 1 89 ? 2.367 15.037 -9.590 1.00 92.19 89 ASP A C 1
ATOM 590 O O . ASP A 1 89 ? 1.213 15.410 -9.373 1.00 92.19 89 ASP A O 1
ATOM 594 N N . VAL A 1 90 ? 2.772 13.808 -9.245 1.00 92.69 90 VAL A N 1
ATOM 595 C CA . VAL A 1 90 ? 1.862 12.833 -8.626 1.00 92.69 90 VAL A CA 1
ATOM 596 C C . VAL A 1 90 ? 1.335 13.352 -7.286 1.00 92.69 90 VAL A C 1
ATOM 598 O O . VAL A 1 90 ? 0.128 13.317 -7.043 1.00 92.69 90 VAL A O 1
ATOM 601 N N . LEU A 1 91 ? 2.220 13.840 -6.415 1.00 93.88 91 LEU A N 1
ATOM 602 C CA . LEU A 1 91 ? 1.870 14.251 -5.053 1.00 93.88 91 LEU A CA 1
ATOM 603 C C . LEU A 1 91 ? 1.083 15.565 -4.986 1.00 93.88 91 LEU A C 1
ATOM 605 O O . LEU A 1 91 ? 0.318 15.751 -4.040 1.00 93.88 91 LEU A O 1
ATOM 609 N N . LEU A 1 92 ? 1.291 16.479 -5.935 1.00 93.56 92 LEU A N 1
ATOM 610 C CA . LEU A 1 92 ? 0.672 17.805 -5.919 1.00 93.56 92 LEU A CA 1
ATOM 611 C C . LEU A 1 92 ? -0.570 17.903 -6.809 1.00 93.56 92 LEU A C 1
ATOM 613 O O . LEU A 1 92 ? -1.451 18.711 -6.510 1.00 93.56 92 LEU A O 1
ATOM 617 N N . GLU A 1 93 ? -0.658 17.101 -7.873 1.00 92.81 93 GLU A N 1
ATOM 618 C CA . GLU A 1 93 ? -1.705 17.248 -8.892 1.00 92.81 93 GLU A CA 1
ATOM 619 C C . GLU A 1 93 ? -2.616 16.023 -9.023 1.00 92.81 93 GLU A C 1
ATOM 621 O O . GLU A 1 93 ? -3.786 16.172 -9.381 1.00 92.81 93 GLU A O 1
ATOM 626 N N . VAL A 1 94 ? -2.123 14.819 -8.712 1.00 92.75 94 VAL A N 1
ATOM 627 C CA . VAL A 1 94 ? -2.863 13.570 -8.964 1.00 92.75 94 VAL A CA 1
ATOM 628 C C . VAL A 1 94 ? -3.551 13.045 -7.707 1.00 92.75 94 VAL A C 1
ATOM 630 O O . VAL A 1 94 ? -4.735 12.702 -7.744 1.00 92.75 94 VAL A O 1
ATOM 633 N N . VAL A 1 95 ? -2.834 12.969 -6.584 1.00 95.56 95 VAL A N 1
ATOM 634 C CA . VAL A 1 95 ? -3.310 12.269 -5.381 1.00 95.56 95 VAL A CA 1
ATOM 635 C C . VAL A 1 95 ? -3.517 13.208 -4.199 1.00 95.56 95 VAL A C 1
ATOM 637 O O . VAL A 1 95 ? -2.799 14.183 -4.010 1.00 95.56 95 VAL A O 1
ATOM 640 N N . LEU A 1 96 ? -4.462 12.857 -3.330 1.00 96.62 96 LEU A N 1
ATOM 641 C CA . LEU A 1 96 ? -4.509 13.337 -1.955 1.00 96.62 96 LEU A CA 1
ATOM 642 C C . LEU A 1 96 ? -3.903 12.244 -1.070 1.00 96.62 96 LEU A C 1
ATOM 644 O O . LEU A 1 96 ? -4.595 11.318 -0.639 1.00 96.62 96 LEU A O 1
ATOM 648 N N . LEU A 1 97 ? -2.598 12.345 -0.805 1.00 96.81 97 LEU A N 1
ATOM 649 C CA . LEU A 1 97 ? -1.886 11.432 0.093 1.00 96.81 97 LEU A CA 1
ATOM 650 C C . LEU A 1 97 ? -2.167 11.810 1.552 1.00 96.81 97 LEU A C 1
ATOM 652 O O . LEU A 1 97 ? -1.410 12.539 2.192 1.00 96.81 97 LEU A O 1
ATOM 656 N N . GLY A 1 98 ? -3.309 11.357 2.061 1.00 96.31 98 GLY A N 1
ATOM 657 C CA . GLY A 1 98 ? -3.835 11.801 3.349 1.00 96.31 98 GLY A CA 1
ATOM 658 C C . GLY A 1 98 ? -3.181 11.147 4.559 1.00 96.31 98 GLY A C 1
ATOM 659 O O . GLY A 1 98 ? -3.174 11.719 5.648 1.00 96.31 98 GLY A O 1
ATOM 660 N N . TYR A 1 99 ? -2.583 9.975 4.360 1.00 98.25 99 TYR A N 1
ATOM 661 C CA . TYR A 1 99 ? -1.735 9.334 5.350 1.00 98.25 99 TYR A CA 1
ATOM 662 C C . TYR A 1 99 ? -0.563 8.647 4.656 1.00 98.25 99 TYR A C 1
ATOM 664 O O . TYR A 1 99 ? -0.765 7.847 3.745 1.00 98.25 99 TYR A O 1
ATOM 672 N N . HIS A 1 100 ? 0.654 8.967 5.092 1.00 98.19 100 HIS A N 1
ATOM 673 C CA . HIS A 1 100 ? 1.871 8.254 4.717 1.00 98.19 100 HIS A CA 1
ATOM 674 C C . HIS A 1 100 ? 2.942 8.521 5.784 1.00 98.19 100 HIS A C 1
ATOM 676 O O . HIS A 1 100 ? 3.451 9.645 5.857 1.00 98.19 100 HIS A O 1
ATOM 682 N N . PRO A 1 101 ? 3.345 7.522 6.588 1.00 96.62 101 PRO A N 1
ATOM 683 C CA . PRO A 1 101 ? 4.133 7.743 7.805 1.00 96.62 101 PRO A CA 1
ATOM 684 C C . PRO A 1 101 ? 5.522 8.343 7.540 1.00 96.62 101 PRO A C 1
ATOM 686 O O . PRO A 1 101 ? 6.065 9.034 8.394 1.00 96.62 101 PRO A O 1
ATOM 689 N N . THR A 1 102 ? 6.094 8.117 6.353 1.00 96.50 102 THR A N 1
ATOM 690 C CA . THR A 1 102 ? 7.406 8.669 5.968 1.00 96.50 102 THR A CA 1
ATOM 691 C C . THR A 1 102 ? 7.359 10.110 5.439 1.00 96.50 102 THR A C 1
ATOM 693 O O . THR A 1 102 ? 8.372 10.799 5.498 1.00 96.50 102 THR A O 1
ATOM 696 N N . LEU A 1 103 ? 6.227 10.566 4.888 1.00 96.00 103 LEU A N 1
ATOM 697 C CA . LEU A 1 103 ? 6.152 11.809 4.098 1.00 96.00 103 LEU A CA 1
ATOM 698 C C . LEU A 1 103 ? 5.313 12.903 4.756 1.00 96.00 103 LEU A C 1
ATOM 700 O O . LEU A 1 103 ? 5.528 14.087 4.499 1.00 96.00 103 LEU A O 1
ATOM 704 N N . MET A 1 104 ? 4.336 12.524 5.578 1.00 96.94 104 MET A N 1
ATOM 705 C CA . MET A 1 104 ? 3.406 13.478 6.165 1.00 96.94 104 MET A CA 1
ATOM 706 C C . MET A 1 104 ? 4.048 14.311 7.283 1.00 96.94 104 MET A C 1
ATOM 708 O O . MET A 1 104 ? 4.914 13.846 8.018 1.00 96.94 104 MET A O 1
ATOM 712 N N . ALA A 1 105 ? 3.575 15.549 7.446 1.00 97.50 105 ALA A N 1
ATOM 713 C CA . ALA A 1 105 ? 4.067 16.452 8.487 1.00 97.50 105 ALA A CA 1
ATOM 714 C C . ALA A 1 105 ? 3.514 16.135 9.891 1.00 97.50 105 ALA A C 1
ATOM 716 O O . ALA A 1 105 ? 4.174 16.404 10.894 1.00 97.50 105 ALA A O 1
ATOM 717 N N . ALA A 1 106 ? 2.285 15.613 9.976 1.00 96.94 106 ALA A N 1
ATOM 718 C CA . ALA A 1 106 ? 1.656 15.260 11.246 1.00 96.94 106 ALA A CA 1
ATOM 719 C C . ALA A 1 106 ? 2.242 13.963 11.827 1.00 96.94 106 ALA A C 1
ATOM 721 O O . ALA A 1 106 ? 2.693 13.088 11.095 1.00 96.94 106 ALA A O 1
ATOM 722 N N . SER A 1 107 ? 2.200 13.820 13.152 1.00 95.88 107 SER A N 1
ATOM 723 C CA . SER A 1 107 ? 2.720 12.648 13.865 1.00 95.88 107 SER A CA 1
ATOM 724 C C . SER A 1 107 ? 1.802 12.227 15.014 1.00 95.88 107 SER A C 1
ATOM 726 O O . SER A 1 107 ? 0.914 12.978 15.431 1.00 95.88 107 SER A O 1
ATOM 728 N N . GLY A 1 108 ? 2.005 11.004 15.515 1.00 95.12 108 GLY A N 1
ATOM 729 C CA . GLY A 1 108 ? 1.234 10.445 16.626 1.00 95.12 108 GLY A CA 1
ATOM 730 C C . GLY A 1 108 ? -0.271 10.427 16.351 1.00 95.12 108 GLY A C 1
ATOM 731 O O . GLY A 1 108 ? -0.710 10.138 15.238 1.00 95.12 108 GLY A O 1
ATOM 732 N N . GLU A 1 109 ? -1.064 10.779 17.361 1.00 96.00 109 GLU A N 1
ATOM 733 C CA . GLU A 1 109 ? -2.530 10.760 17.281 1.00 96.00 109 GLU A CA 1
ATOM 734 C C . GLU A 1 109 ? -3.092 11.680 16.189 1.00 96.00 109 GLU A C 1
ATOM 736 O O . GLU A 1 109 ? -4.117 11.361 15.593 1.00 96.00 109 GLU A O 1
ATOM 741 N N . LEU A 1 110 ? -2.412 12.790 15.871 1.00 96.81 110 LEU A N 1
ATOM 742 C CA . LEU A 1 110 ? -2.843 13.687 14.796 1.00 96.81 110 LEU A CA 1
ATOM 743 C C . LEU A 1 110 ? -2.736 13.010 13.422 1.00 96.81 110 LEU A C 1
ATOM 745 O O . LEU A 1 110 ? -3.600 13.207 12.571 1.00 96.81 110 LEU A O 1
ATOM 749 N N . ALA A 1 111 ? -1.690 12.207 13.209 1.00 97.38 111 ALA A N 1
ATOM 750 C CA . ALA A 1 111 ? -1.527 11.446 11.976 1.00 97.38 111 ALA A CA 1
ATOM 751 C C . ALA A 1 111 ? -2.593 10.348 11.854 1.00 97.38 111 ALA A C 1
ATOM 753 O O . ALA A 1 111 ? -3.203 10.207 10.797 1.00 97.38 111 ALA A O 1
ATOM 754 N N . ALA A 1 112 ? -2.863 9.628 12.948 1.00 96.88 112 ALA A N 1
ATOM 755 C CA . ALA A 1 112 ? -3.931 8.632 12.993 1.00 96.88 112 ALA A CA 1
ATOM 756 C C . ALA A 1 112 ? -5.303 9.268 12.705 1.00 96.88 112 ALA A C 1
ATOM 758 O O . ALA A 1 112 ? -6.039 8.779 11.856 1.00 96.88 112 ALA A O 1
ATOM 759 N N . ALA A 1 113 ? -5.613 10.416 13.317 1.00 96.69 113 ALA A N 1
ATOM 760 C CA . ALA A 1 113 ? -6.869 11.130 13.084 1.00 96.69 113 ALA A CA 1
ATOM 761 C C . ALA A 1 113 ? -7.065 11.555 11.615 1.00 96.69 113 ALA A C 1
ATOM 763 O O . ALA A 1 113 ? -8.192 11.545 11.124 1.00 96.69 113 ALA A O 1
ATOM 764 N N . ALA A 1 114 ? -5.989 11.900 10.898 1.00 97.25 114 ALA A N 1
ATOM 765 C CA . ALA A 1 114 ? -6.063 12.212 9.470 1.00 97.25 114 ALA A CA 1
ATOM 766 C C . ALA A 1 114 ? -6.447 10.984 8.624 1.00 97.25 114 ALA A C 1
ATOM 768 O O . ALA A 1 114 ? -7.277 11.096 7.721 1.00 97.25 114 ALA A O 1
ATOM 769 N N . ALA A 1 115 ? -5.896 9.808 8.944 1.00 97.88 115 ALA A N 1
ATOM 770 C CA . ALA A 1 115 ? -6.283 8.557 8.295 1.00 97.88 115 ALA A CA 1
ATOM 771 C C . ALA A 1 115 ? -7.738 8.171 8.617 1.00 97.88 115 ALA A C 1
ATOM 773 O O . ALA A 1 115 ? -8.482 7.789 7.716 1.00 97.88 115 ALA A O 1
ATOM 774 N N . GLU A 1 116 ? -8.160 8.322 9.877 1.00 97.12 116 GLU A N 1
ATOM 775 C CA . GLU A 1 116 ? -9.528 8.025 10.329 1.00 97.12 116 GLU A CA 1
ATOM 776 C C . GLU A 1 116 ? -10.570 8.926 9.656 1.00 97.12 116 GLU A C 1
ATOM 778 O O . GLU A 1 116 ? -11.628 8.453 9.255 1.00 97.12 116 GLU A O 1
ATOM 783 N N . ALA A 1 117 ? -10.261 10.211 9.452 1.00 97.19 117 ALA A N 1
ATOM 784 C CA . ALA A 1 117 ? -11.157 11.122 8.741 1.00 97.19 117 ALA A CA 1
ATOM 785 C C . ALA A 1 117 ? -11.438 10.647 7.303 1.00 97.19 117 ALA A C 1
ATOM 787 O O . ALA A 1 117 ? -12.580 10.667 6.846 1.00 97.19 117 ALA A O 1
ATOM 788 N N . ILE A 1 118 ? -10.411 10.159 6.599 1.00 97.62 118 ILE A N 1
ATOM 789 C CA . ILE A 1 118 ? -10.565 9.605 5.245 1.00 97.62 118 ILE A CA 1
ATOM 790 C C . ILE A 1 118 ? -11.301 8.263 5.284 1.00 97.62 118 ILE A C 1
ATOM 792 O O . ILE A 1 118 ? -12.162 8.014 4.437 1.00 97.62 118 ILE A O 1
ATOM 796 N N . TYR A 1 119 ? -11.002 7.423 6.278 1.00 97.19 119 TYR A N 1
ATOM 797 C CA . TYR A 1 119 ? -11.727 6.178 6.522 1.00 97.19 119 TYR A CA 1
ATOM 798 C C . TYR A 1 119 ? -13.231 6.422 6.708 1.00 97.19 119 TYR A C 1
ATOM 800 O O . TYR A 1 119 ? -14.048 5.729 6.098 1.00 97.19 119 TYR A O 1
ATOM 808 N N . ASP A 1 120 ? -13.604 7.441 7.484 1.00 96.75 120 ASP A N 1
ATOM 809 C CA . ASP A 1 120 ? -14.993 7.796 7.777 1.00 96.75 120 ASP A CA 1
ATOM 810 C C . ASP A 1 120 ? -15.763 8.320 6.566 1.00 96.75 120 ASP A C 1
ATOM 812 O O . ASP A 1 120 ? -16.962 8.053 6.440 1.00 96.75 120 ASP A O 1
ATOM 816 N N . GLU A 1 121 ? -15.088 8.998 5.642 1.00 93.88 121 GLU A N 1
ATOM 817 C CA . GLU A 1 121 ? -15.668 9.386 4.356 1.00 93.88 121 GLU A CA 1
ATOM 818 C C . GLU A 1 121 ? -15.845 8.187 3.406 1.00 93.88 121 GLU A C 1
ATOM 820 O O . GLU A 1 121 ? -16.739 8.196 2.556 1.00 93.88 121 GLU A O 1
ATOM 825 N N . GLY A 1 122 ? -15.021 7.143 3.554 1.00 90.88 122 GLY A N 1
ATOM 826 C CA . GLY A 1 122 ? -14.983 5.981 2.667 1.00 90.88 122 GLY A CA 1
ATOM 827 C C . GLY A 1 122 ? -14.486 6.312 1.254 1.00 90.88 122 GLY A C 1
ATOM 828 O O . GLY A 1 122 ? -14.024 7.422 0.974 1.00 90.88 122 GLY A O 1
ATOM 829 N N . SER A 1 123 ? -14.601 5.334 0.347 1.00 91.06 123 SER A N 1
ATOM 830 C CA . SER A 1 123 ? -14.241 5.485 -1.075 1.00 91.06 123 SER A CA 1
ATOM 831 C C . SER A 1 123 ? -12.796 5.964 -1.290 1.00 91.06 123 SER A C 1
ATOM 833 O O . SER A 1 123 ? -12.554 6.935 -1.996 1.00 91.06 123 SER A O 1
ATOM 835 N N . TYR A 1 124 ? -11.828 5.314 -0.645 1.00 97.56 124 TYR A N 1
ATOM 836 C CA . TYR A 1 124 ? -10.399 5.629 -0.764 1.00 97.56 124 TYR A CA 1
ATOM 837 C C . TYR A 1 124 ? -9.612 4.432 -1.301 1.00 97.56 124 TYR A C 1
ATOM 839 O O . TYR A 1 124 ? -10.071 3.287 -1.241 1.00 97.56 124 TYR A O 1
ATOM 847 N N . LEU A 1 125 ? -8.409 4.708 -1.799 1.00 98.25 125 LEU A N 1
ATOM 848 C CA . LEU A 1 125 ? -7.414 3.695 -2.126 1.00 98.25 125 LEU A CA 1
ATOM 849 C C . LEU A 1 125 ? -6.579 3.391 -0.876 1.00 98.25 125 LEU A C 1
ATOM 851 O O . LEU A 1 125 ? -5.902 4.276 -0.344 1.00 98.25 125 LEU A O 1
ATOM 855 N N . LEU A 1 126 ? -6.622 2.144 -0.406 1.00 98.62 126 LEU A N 1
ATOM 856 C CA . LEU A 1 126 ? -5.711 1.677 0.636 1.00 98.62 126 LEU A CA 1
ATOM 857 C C . LEU A 1 126 ? -4.445 1.143 -0.023 1.00 98.62 126 LEU A C 1
ATOM 859 O O . LEU A 1 126 ? -4.492 0.135 -0.725 1.00 98.62 126 LEU A O 1
ATOM 863 N N . VAL A 1 127 ? -3.319 1.796 0.230 1.00 98.81 127 VAL A N 1
ATOM 864 C CA . VAL A 1 127 ? -2.003 1.301 -0.163 1.00 98.81 127 VAL A CA 1
ATOM 865 C C . VAL A 1 127 ? -1.360 0.628 1.040 1.00 98.81 127 VAL A C 1
ATOM 867 O O . VAL A 1 127 ? -1.203 1.244 2.094 1.00 98.81 127 VAL A O 1
ATOM 870 N N . VAL A 1 128 ? -0.989 -0.638 0.887 1.00 98.88 128 VAL A N 1
ATOM 871 C CA . VAL A 1 128 ? -0.308 -1.405 1.931 1.00 98.88 128 VAL A CA 1
ATOM 872 C C . VAL A 1 128 ? 1.112 -1.703 1.479 1.00 98.88 128 VAL A C 1
ATOM 874 O O . VAL A 1 128 ? 1.327 -2.323 0.437 1.00 98.88 128 VAL A O 1
ATOM 877 N N . GLU A 1 129 ? 2.083 -1.270 2.274 1.00 98.81 129 GLU A N 1
ATOM 878 C CA . GLU A 1 129 ? 3.496 -1.583 2.102 1.00 98.81 129 GLU A CA 1
ATOM 879 C C . GLU A 1 129 ? 3.984 -2.462 3.257 1.00 98.81 129 GLU A C 1
ATOM 881 O O . GLU A 1 129 ? 3.782 -2.161 4.434 1.00 98.81 129 GLU A O 1
ATOM 886 N N . GLY A 1 130 ? 4.692 -3.539 2.919 1.00 98.38 130 GLY A N 1
ATOM 887 C CA . GLY A 1 130 ? 5.107 -4.542 3.899 1.00 98.38 130 GLY A CA 1
ATOM 888 C C . GLY A 1 130 ? 4.048 -5.611 4.151 1.00 98.38 130 GLY A C 1
ATOM 889 O O . GLY A 1 130 ? 2.862 -5.409 3.902 1.00 98.38 130 GLY A O 1
ATOM 890 N N . GLY A 1 131 ? 4.503 -6.771 4.620 1.00 98.31 131 GLY A N 1
ATOM 891 C CA . GLY A 1 131 ? 3.607 -7.869 4.980 1.00 98.31 131 GLY A CA 1
ATOM 892 C C . GLY A 1 131 ? 2.859 -7.593 6.285 1.00 98.31 131 GLY A C 1
ATOM 893 O O . GLY A 1 131 ? 3.223 -6.684 7.040 1.00 98.31 131 GLY A O 1
ATOM 894 N N . VAL A 1 132 ? 1.831 -8.398 6.556 1.00 98.81 132 VAL A N 1
ATOM 895 C CA . VAL A 1 132 ? 1.005 -8.307 7.765 1.00 98.81 132 VAL A CA 1
ATOM 896 C C . VAL A 1 132 ? 1.480 -9.337 8.795 1.00 98.81 132 VAL A C 1
ATOM 898 O O . VAL A 1 132 ? 1.243 -10.527 8.597 1.00 98.81 132 VAL A O 1
ATOM 901 N N . PRO A 1 133 ? 2.172 -8.934 9.876 1.00 98.31 133 PRO A N 1
ATOM 902 C CA . PRO A 1 133 ? 2.572 -9.852 10.938 1.00 98.31 133 PRO A CA 1
ATOM 903 C C . PRO A 1 133 ? 1.382 -10.201 11.840 1.00 98.31 133 PRO A C 1
ATOM 905 O O . PRO A 1 133 ? 0.656 -9.316 12.289 1.00 98.31 133 PRO A O 1
ATOM 908 N N . THR A 1 134 ? 1.210 -11.490 12.135 1.00 98.06 134 THR A N 1
ATOM 909 C CA . THR A 1 134 ? 0.064 -12.012 12.908 1.00 98.06 134 THR A CA 1
ATOM 910 C C . THR A 1 134 ? 0.460 -12.664 14.235 1.00 98.06 134 THR A C 1
ATOM 912 O O . THR A 1 134 ? -0.390 -12.891 15.098 1.00 98.06 134 THR A O 1
ATOM 915 N N . ALA A 1 135 ? 1.750 -12.949 14.446 1.00 97.75 135 ALA A N 1
ATOM 916 C CA . ALA A 1 135 ? 2.222 -13.562 15.683 1.00 97.75 135 ALA A CA 1
ATOM 917 C C . ALA A 1 135 ? 2.016 -12.651 16.902 1.00 97.75 135 ALA A C 1
ATOM 919 O O . ALA A 1 135 ? 1.944 -11.426 16.793 1.00 97.75 135 ALA A O 1
ATOM 920 N N . PHE A 1 136 ? 1.977 -13.281 18.081 1.00 96.75 136 PHE A N 1
ATOM 921 C CA . PHE A 1 136 ? 1.763 -12.612 19.369 1.00 96.75 136 PHE A CA 1
ATOM 922 C C . PHE A 1 136 ? 0.478 -11.774 19.397 1.00 96.75 136 PHE A C 1
ATOM 924 O O . PHE A 1 136 ? 0.473 -10.688 19.966 1.00 96.75 136 PHE A O 1
ATOM 931 N N . ASP A 1 137 ? -0.589 -12.273 18.765 1.00 94.44 137 ASP A N 1
ATOM 932 C CA . ASP A 1 137 ? -1.875 -11.567 18.666 1.00 94.44 137 ASP A CA 1
ATOM 933 C C . ASP A 1 137 ? -1.725 -10.187 17.988 1.00 94.44 137 ASP A C 1
ATOM 935 O O . ASP A 1 137 ? -2.235 -9.172 18.450 1.00 94.44 137 ASP A O 1
ATOM 939 N N . GLY A 1 138 ? -0.911 -10.130 16.924 1.00 95.00 138 GLY A N 1
ATOM 940 C CA . GLY A 1 138 ? -0.605 -8.902 16.179 1.00 95.00 138 GLY A CA 1
ATOM 941 C C . GLY A 1 138 ? 0.446 -7.984 16.821 1.00 95.00 138 GLY A C 1
ATOM 942 O O . GLY A 1 138 ? 0.886 -7.029 16.180 1.00 95.00 138 GLY A O 1
ATOM 943 N N . ALA A 1 139 ? 0.926 -8.273 18.036 1.00 95.94 139 ALA A N 1
ATOM 944 C CA . ALA A 1 139 ? 1.870 -7.407 18.760 1.00 95.94 139 ALA A CA 1
ATOM 945 C C . ALA A 1 139 ? 3.282 -7.323 18.140 1.00 95.94 139 ALA A C 1
ATOM 947 O O . ALA A 1 139 ? 4.127 -6.549 18.585 1.00 95.94 139 ALA A O 1
ATOM 948 N N . ALA A 1 140 ? 3.569 -8.102 17.094 1.00 96.44 140 ALA A N 1
ATOM 949 C CA . ALA A 1 140 ? 4.821 -7.991 16.345 1.00 96.44 140 ALA A CA 1
ATOM 950 C C . ALA A 1 140 ? 4.955 -6.664 15.566 1.00 96.44 140 ALA A C 1
ATOM 952 O O . ALA A 1 140 ? 6.071 -6.278 15.216 1.00 96.44 140 ALA A O 1
ATOM 953 N N . CYS A 1 141 ? 3.850 -5.963 15.282 1.00 97.62 141 CYS A N 1
ATOM 954 C CA . CYS A 1 141 ? 3.876 -4.645 14.651 1.00 97.62 141 CYS A CA 1
ATOM 955 C C . CYS A 1 141 ? 2.646 -3.825 15.043 1.00 97.62 141 CYS A C 1
ATOM 957 O O . CYS A 1 141 ? 1.512 -4.217 14.770 1.00 97.62 141 CYS A O 1
ATOM 959 N N . HIS A 1 142 ? 2.880 -2.649 15.622 1.00 96.75 142 HIS A N 1
ATOM 960 C CA . HIS A 1 142 ? 1.836 -1.674 15.913 1.00 96.75 142 HIS A CA 1
ATOM 961 C C . HIS A 1 142 ? 1.885 -0.553 14.886 1.00 96.75 142 HIS A C 1
ATOM 963 O O . HIS A 1 142 ? 2.942 0.033 14.653 1.00 96.75 142 HIS A O 1
ATOM 969 N N . ALA A 1 143 ? 0.736 -0.252 14.285 1.00 95.38 143 ALA A N 1
ATOM 970 C CA . ALA A 1 143 ? 0.630 0.857 13.355 1.00 95.38 143 ALA A CA 1
ATOM 971 C C . ALA A 1 143 ? 0.622 2.187 14.112 1.00 95.38 143 ALA A C 1
ATOM 973 O O . ALA A 1 143 ? 1.432 3.066 13.822 1.00 95.38 143 ALA A O 1
ATOM 974 N N . TRP A 1 144 ? -0.271 2.317 15.101 1.00 93.44 144 TRP A N 1
ATOM 975 C CA . TRP A 1 144 ? -0.498 3.550 15.857 1.00 93.44 144 TRP A CA 1
ATOM 976 C C . TRP A 1 144 ? -0.724 3.277 17.343 1.00 93.44 144 TRP A C 1
ATOM 978 O O . TRP A 1 144 ? -1.098 2.177 17.750 1.00 93.44 144 TRP A O 1
ATOM 988 N N . THR A 1 145 ? -0.596 4.338 18.134 1.00 94.00 145 THR A N 1
ATOM 989 C CA . THR A 1 145 ? -1.108 4.406 19.503 1.00 94.00 145 THR A CA 1
ATOM 990 C C . THR A 1 145 ? -2.021 5.623 19.603 1.00 94.00 145 THR A C 1
ATOM 992 O O . THR A 1 145 ? -1.576 6.738 19.331 1.00 94.00 145 THR A O 1
ATOM 995 N N . VAL A 1 146 ? -3.287 5.420 19.976 1.00 91.38 146 VAL A N 1
ATOM 996 C CA . VAL A 1 146 ? -4.284 6.492 20.143 1.00 91.38 146 VAL A CA 1
ATOM 997 C C . VAL A 1 146 ? -4.943 6.349 21.506 1.00 91.38 146 VAL A C 1
ATOM 999 O O . VAL A 1 146 ? -5.420 5.274 21.857 1.00 91.38 146 VAL A O 1
ATOM 1002 N N . GLY A 1 147 ? -4.937 7.409 22.315 1.00 91.06 147 GLY A N 1
ATOM 1003 C CA . GLY A 1 147 ? -5.522 7.382 23.657 1.00 91.06 147 GLY A CA 1
ATOM 1004 C C . GLY A 1 147 ? -4.853 6.368 24.593 1.00 91.06 147 GLY A C 1
ATOM 1005 O O . GLY A 1 147 ? -5.495 5.853 25.505 1.00 91.06 147 GLY A O 1
ATOM 1006 N N . GLY A 1 148 ? -3.579 6.042 24.348 1.00 91.06 148 GLY A N 1
ATOM 1007 C CA . GLY A 1 148 ? -2.844 5.001 25.074 1.00 91.06 148 GLY A CA 1
ATOM 1008 C C . GLY A 1 148 ? -3.211 3.564 24.689 1.00 91.06 148 GLY A C 1
ATOM 1009 O O . GLY A 1 148 ? -2.747 2.638 25.348 1.00 91.06 148 GLY A O 1
ATOM 1010 N N . GLN A 1 149 ? -4.022 3.365 23.646 1.00 93.62 149 GLN A N 1
ATOM 1011 C CA . GLN A 1 149 ? -4.339 2.049 23.097 1.00 93.62 149 GLN A CA 1
ATOM 1012 C C . GLN A 1 149 ? -3.530 1.809 21.824 1.00 93.62 149 GLN A C 1
ATOM 1014 O O . GLN A 1 149 ? -3.526 2.642 20.916 1.00 93.62 149 GLN A O 1
ATOM 1019 N N . GLU A 1 150 ? -2.829 0.682 21.772 1.00 95.50 150 GLU A N 1
ATOM 1020 C CA . GLU A 1 150 ? -2.066 0.263 20.601 1.00 95.50 150 GLU A CA 1
ATOM 1021 C C . GLU A 1 150 ? -2.996 -0.409 19.589 1.00 95.50 150 GLU A C 1
ATOM 1023 O O . GLU A 1 150 ? -3.773 -1.295 19.938 1.00 95.50 150 GLU A O 1
ATOM 1028 N N . LEU A 1 151 ? -2.905 0.012 18.330 1.00 96.56 151 LEU A N 1
ATOM 1029 C CA . LEU A 1 151 ? -3.571 -0.632 17.206 1.00 96.56 151 LEU A CA 1
ATOM 1030 C C . LEU A 1 151 ? -2.531 -1.471 16.465 1.00 96.56 151 LEU A C 1
ATOM 1032 O O . LEU A 1 151 ? -1.561 -0.920 15.928 1.00 96.56 151 LEU A O 1
ATOM 1036 N N . SER A 1 152 ? -2.705 -2.794 16.450 1.00 98.25 152 SER A N 1
ATOM 1037 C CA . SER A 1 152 ? -1.827 -3.669 15.673 1.00 98.25 152 SER A CA 1
ATOM 1038 C C . SER A 1 152 ? -1.955 -3.366 14.175 1.00 98.25 152 SER A C 1
ATOM 1040 O O . SER A 1 152 ? -2.983 -2.874 13.699 1.00 98.25 152 SER A O 1
ATOM 1042 N N . PHE A 1 153 ? -0.907 -3.650 13.405 1.00 98.56 153 PHE A N 1
ATOM 1043 C CA . PHE A 1 153 ? -0.964 -3.489 11.954 1.00 98.56 153 PHE A CA 1
ATOM 1044 C C . PHE A 1 153 ? -1.989 -4.438 11.316 1.00 98.56 153 PHE A C 1
ATOM 1046 O O . PHE A 1 153 ? -2.678 -4.051 10.375 1.00 98.56 153 PHE A O 1
ATOM 1053 N N . ALA A 1 154 ? -2.140 -5.646 11.865 1.00 98.56 154 ALA A N 1
ATOM 1054 C CA . ALA A 1 154 ? -3.154 -6.611 11.448 1.00 98.56 154 ALA A CA 1
ATOM 1055 C C . ALA A 1 154 ? -4.585 -6.071 11.640 1.00 98.56 154 ALA A C 1
ATOM 1057 O O . ALA A 1 154 ? -5.404 -6.149 10.719 1.00 98.56 154 ALA A O 1
ATOM 1058 N N . ASP A 1 155 ? -4.876 -5.447 12.787 1.00 98.06 155 ASP A N 1
ATOM 1059 C CA . ASP A 1 155 ? -6.182 -4.828 13.055 1.00 98.06 155 ASP A CA 1
ATOM 1060 C C . ASP A 1 155 ? -6.440 -3.629 12.142 1.00 98.06 155 ASP A C 1
ATOM 1062 O O . ASP A 1 155 ? -7.548 -3.458 11.625 1.00 98.06 155 ASP A O 1
ATOM 1066 N N . LEU A 1 156 ? -5.409 -2.807 11.908 1.00 98.38 156 LEU A N 1
ATOM 1067 C CA . LEU A 1 156 ? -5.494 -1.697 10.967 1.00 98.38 156 LEU A CA 1
ATOM 1068 C C . LEU A 1 156 ? -5.841 -2.211 9.569 1.00 98.38 156 LEU A C 1
ATOM 1070 O O . LEU A 1 156 ? -6.809 -1.741 8.975 1.00 98.38 156 LEU A O 1
ATOM 1074 N N . VAL A 1 157 ? -5.087 -3.176 9.036 1.00 98.56 157 VAL A N 1
ATOM 1075 C CA . VAL A 1 157 ? -5.331 -3.700 7.685 1.00 98.56 157 VAL A CA 1
ATOM 1076 C C . VAL A 1 157 ? -6.721 -4.317 7.591 1.00 98.56 157 VAL A C 1
ATOM 1078 O O . VAL A 1 157 ? -7.437 -4.000 6.649 1.00 98.56 157 VAL A O 1
ATOM 1081 N N . THR A 1 158 ? -7.147 -5.105 8.582 1.00 97.75 158 THR A N 1
ATOM 1082 C CA . THR A 1 158 ? -8.501 -5.683 8.622 1.00 97.75 158 THR A CA 1
ATOM 1083 C C . THR A 1 158 ? -9.568 -4.598 8.482 1.00 97.75 158 THR A C 1
ATOM 1085 O O . THR A 1 158 ? -10.412 -4.659 7.589 1.00 97.75 158 THR A O 1
ATOM 1088 N N . ARG A 1 159 ? -9.493 -3.558 9.321 1.00 96.94 159 ARG A N 1
ATOM 1089 C CA . ARG A 1 159 ? -10.509 -2.502 9.367 1.00 96.94 159 ARG A CA 1
ATOM 1090 C C . ARG A 1 159 ? -10.502 -1.622 8.121 1.00 96.94 159 ARG A C 1
ATOM 1092 O O . ARG A 1 159 ? -11.554 -1.315 7.568 1.00 96.94 159 ARG A O 1
ATOM 1099 N N . PHE A 1 160 ? -9.324 -1.185 7.681 1.00 98.25 160 PHE A N 1
ATOM 1100 C CA . PHE A 1 160 ? -9.213 -0.254 6.561 1.00 98.25 160 PHE A CA 1
ATOM 1101 C C . PHE A 1 160 ? -9.405 -0.948 5.212 1.00 98.25 160 PHE A C 1
ATOM 1103 O O . PHE A 1 160 ? -9.871 -0.295 4.281 1.00 98.25 160 PHE A O 1
ATOM 1110 N N . ALA A 1 161 ? -9.076 -2.234 5.077 1.00 97.44 161 ALA A N 1
ATOM 1111 C CA . ALA A 1 161 ? -9.268 -2.958 3.824 1.00 97.44 161 ALA A CA 1
ATOM 1112 C C . ALA A 1 161 ? -10.750 -3.240 3.544 1.00 97.44 161 ALA A C 1
ATOM 1114 O O . ALA A 1 161 ? -11.177 -3.098 2.403 1.00 97.44 161 ALA A O 1
ATOM 1115 N N . GLU A 1 162 ? -11.550 -3.556 4.571 1.00 95.00 162 GLU A N 1
ATOM 1116 C CA . GLU A 1 162 ? -12.989 -3.841 4.424 1.00 95.00 162 GLU A CA 1
ATOM 1117 C C . GLU A 1 162 ? -13.778 -2.657 3.838 1.00 95.00 162 GLU A C 1
ATOM 1119 O O . GLU A 1 162 ? -14.761 -2.843 3.122 1.00 95.00 162 GLU A O 1
ATOM 1124 N N . ARG A 1 163 ? -13.337 -1.426 4.126 1.00 95.19 163 ARG A N 1
ATOM 1125 C CA . ARG A 1 163 ? -14.013 -0.192 3.700 1.00 95.19 163 ARG A CA 1
ATOM 1126 C C . ARG A 1 163 ? -13.345 0.514 2.515 1.00 95.19 163 ARG A C 1
ATOM 1128 O O . ARG A 1 163 ? -13.931 1.444 1.952 1.00 95.19 163 ARG A O 1
ATOM 1135 N N . ALA A 1 164 ? -12.131 0.110 2.145 1.00 96.88 164 ALA A N 1
ATOM 1136 C CA . ALA A 1 164 ? -11.437 0.670 0.992 1.00 96.88 164 ALA A CA 1
ATOM 1137 C C . ALA A 1 164 ? -12.206 0.358 -0.300 1.00 96.88 164 ALA A C 1
ATOM 1139 O O . ALA A 1 164 ? -12.812 -0.702 -0.435 1.00 96.88 164 ALA A O 1
ATOM 1140 N N . ALA A 1 165 ? -12.156 1.266 -1.275 1.00 96.31 165 ALA A N 1
ATOM 1141 C CA . ALA A 1 165 ? -12.715 0.985 -2.598 1.00 96.31 165 ALA A CA 1
ATOM 1142 C C . ALA A 1 165 ? -11.872 -0.073 -3.327 1.00 96.31 165 ALA A C 1
ATOM 1144 O O . ALA A 1 165 ? -12.412 -0.970 -3.969 1.00 96.31 165 ALA A O 1
ATOM 1145 N N . VAL A 1 166 ? -10.546 0.024 -3.195 1.00 97.12 166 VAL A N 1
ATOM 1146 C CA . VAL A 1 166 ? -9.571 -0.967 -3.661 1.00 97.12 166 VAL A CA 1
ATOM 1147 C C . VAL A 1 166 ? -8.398 -1.008 -2.682 1.00 97.12 166 VAL A C 1
ATOM 1149 O O . VAL A 1 166 ? -8.037 0.012 -2.088 1.00 97.12 166 VAL A O 1
ATOM 1152 N N . VAL A 1 167 ? -7.787 -2.186 -2.545 1.00 98.19 167 VAL A N 1
ATOM 1153 C CA . VAL A 1 167 ? -6.526 -2.387 -1.828 1.00 98.19 167 VAL A CA 1
ATOM 1154 C C . VAL A 1 167 ? -5.401 -2.631 -2.836 1.00 98.19 167 VAL A C 1
ATOM 1156 O O . VAL A 1 167 ? -5.450 -3.578 -3.627 1.00 98.19 167 VAL A O 1
ATOM 1159 N N . LEU A 1 168 ? -4.384 -1.774 -2.798 1.00 98.75 168 LEU A N 1
ATOM 1160 C CA . LEU A 1 168 ? -3.160 -1.871 -3.587 1.00 98.75 168 LEU A CA 1
ATOM 1161 C C . LEU A 1 168 ? -2.024 -2.363 -2.688 1.00 98.75 168 LEU A C 1
ATOM 1163 O O . LEU A 1 168 ? -1.588 -1.658 -1.779 1.00 98.75 168 LEU A O 1
ATOM 1167 N N . SER A 1 169 ? -1.527 -3.566 -2.955 1.00 98.81 169 SER A N 1
ATOM 1168 C CA . SER A 1 169 ? -0.351 -4.107 -2.273 1.00 98.81 169 SER A CA 1
ATOM 1169 C C . SER A 1 169 ? 0.903 -3.685 -3.024 1.00 98.81 169 SER A C 1
ATOM 1171 O O . SER A 1 169 ? 1.093 -4.052 -4.186 1.00 98.81 169 SER A O 1
ATOM 1173 N N . VAL A 1 170 ? 1.766 -2.912 -2.368 1.00 98.81 170 VAL A N 1
ATOM 1174 C CA . VAL A 1 170 ? 2.996 -2.392 -2.969 1.00 98.81 170 VAL A CA 1
ATOM 1175 C C . VAL A 1 170 ? 4.200 -3.122 -2.387 1.00 98.81 170 VAL A C 1
ATOM 1177 O O . VAL A 1 170 ? 4.475 -3.090 -1.185 1.00 98.81 170 VAL A O 1
ATOM 1180 N N . GLY A 1 171 ? 4.936 -3.784 -3.275 1.00 98.75 171 GLY A N 1
ATOM 1181 C CA . GLY A 1 171 ? 6.099 -4.590 -2.949 1.00 98.75 171 GLY A CA 1
ATOM 1182 C C . GLY A 1 171 ? 5.781 -6.063 -2.721 1.00 98.75 171 GLY A C 1
ATOM 1183 O O . GLY A 1 171 ? 4.661 -6.453 -2.383 1.00 98.75 171 GLY A O 1
ATOM 1184 N N . THR A 1 172 ? 6.808 -6.900 -2.874 1.00 98.75 172 THR A N 1
ATOM 1185 C CA . THR A 1 172 ? 6.724 -8.351 -2.643 1.00 98.75 172 THR A CA 1
ATOM 1186 C C . THR A 1 172 ? 6.292 -8.677 -1.211 1.00 98.75 172 THR A C 1
ATOM 1188 O O . THR A 1 172 ? 5.558 -9.638 -1.010 1.00 98.75 172 THR A O 1
ATOM 1191 N N . CYS A 1 173 ? 6.682 -7.867 -0.219 1.00 98.62 173 CYS A N 1
ATOM 1192 C CA . CYS A 1 173 ? 6.268 -8.076 1.169 1.00 98.62 173 CYS A CA 1
ATOM 1193 C C . CYS A 1 173 ? 4.749 -7.946 1.352 1.00 98.62 173 CYS A C 1
ATOM 1195 O O . CYS A 1 173 ? 4.137 -8.822 1.948 1.00 98.62 173 CYS A O 1
ATOM 1197 N N . ALA A 1 174 ? 4.129 -6.896 0.807 1.00 98.81 174 ALA A N 1
ATOM 1198 C CA . ALA A 1 174 ? 2.677 -6.732 0.890 1.00 98.81 174 ALA A CA 1
ATOM 1199 C C . ALA A 1 174 ? 1.941 -7.738 -0.003 1.00 98.81 174 ALA A C 1
ATOM 1201 O O . ALA A 1 174 ? 0.933 -8.305 0.400 1.00 98.81 174 ALA A O 1
ATOM 1202 N N . SER A 1 175 ? 2.466 -8.000 -1.201 1.00 98.62 175 SER A N 1
ATOM 1203 C CA . SER A 1 175 ? 1.816 -8.905 -2.153 1.00 98.62 175 SER A CA 1
ATOM 1204 C C . SER A 1 175 ? 1.809 -10.354 -1.645 1.00 98.62 175 SER A C 1
ATOM 1206 O O . SER A 1 175 ? 0.784 -11.024 -1.726 1.00 98.62 175 SER A O 1
ATOM 1208 N N . PHE A 1 176 ? 2.939 -10.831 -1.101 1.00 98.50 176 PHE A N 1
ATOM 1209 C CA . PHE A 1 176 ? 3.206 -12.263 -0.881 1.00 98.50 176 PHE A CA 1
ATOM 1210 C C . PHE A 1 176 ? 3.938 -12.576 0.443 1.00 98.50 176 PHE A C 1
ATOM 1212 O O . PHE A 1 176 ? 4.515 -13.648 0.591 1.00 98.50 176 PHE A O 1
ATOM 1219 N N . GLY A 1 177 ? 4.024 -11.630 1.383 1.00 98.00 177 GLY A N 1
ATOM 1220 C CA . GLY A 1 177 ? 4.763 -11.769 2.649 1.00 98.00 177 GLY A CA 1
ATOM 1221 C C . GLY 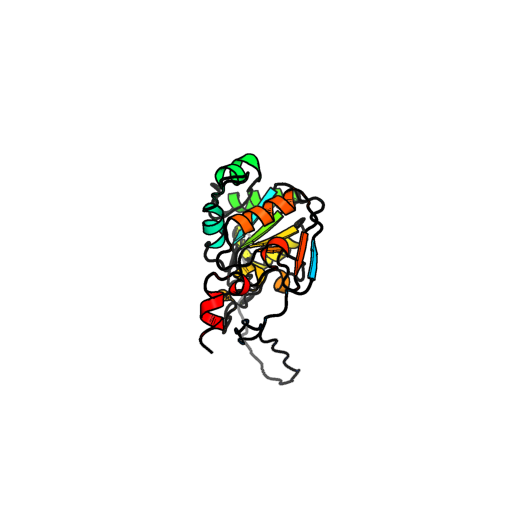A 1 177 ? 6.261 -11.437 2.540 1.00 98.00 177 GLY A C 1
ATOM 1222 O O . GLY A 1 177 ? 6.818 -10.741 3.393 1.00 98.00 177 GLY A O 1
ATOM 1223 N N . GLY A 1 178 ? 6.908 -11.833 1.438 1.00 97.62 178 GLY A N 1
ATOM 1224 C CA . GLY A 1 178 ? 8.281 -11.445 1.089 1.00 97.62 178 GLY A CA 1
ATOM 1225 C C . GLY A 1 178 ? 9.341 -11.892 2.102 1.00 97.62 178 GLY A C 1
ATOM 1226 O O . GLY A 1 178 ? 9.211 -12.936 2.733 1.00 97.62 178 GLY A O 1
ATOM 1227 N N . ILE A 1 179 ? 10.411 -11.099 2.264 1.00 98.00 179 ILE A N 1
ATOM 1228 C CA . ILE A 1 179 ? 11.556 -11.474 3.118 1.00 98.00 179 ILE A CA 1
ATOM 1229 C C . ILE A 1 179 ? 11.156 -11.723 4.578 1.00 98.00 179 ILE A C 1
ATOM 1231 O O . ILE A 1 179 ? 11.736 -12.580 5.235 1.00 98.00 179 ILE A O 1
ATOM 1235 N N . ALA A 1 180 ? 10.155 -11.002 5.085 1.00 95.12 180 ALA A N 1
ATOM 1236 C CA . ALA A 1 180 ? 9.709 -11.126 6.468 1.00 95.12 180 ALA A CA 1
ATOM 1237 C C . ALA A 1 180 ? 8.877 -12.400 6.717 1.00 95.12 180 ALA A C 1
ATOM 1239 O O . ALA A 1 180 ? 8.786 -12.842 7.859 1.00 95.12 180 ALA A O 1
ATOM 1240 N N . ALA A 1 181 ? 8.320 -12.995 5.655 1.00 98.12 181 ALA A N 1
ATOM 1241 C CA . ALA A 1 181 ? 7.602 -14.268 5.688 1.00 98.12 181 ALA A CA 1
ATOM 1242 C C . ALA A 1 181 ? 8.480 -15.477 5.315 1.00 98.12 181 ALA A C 1
ATOM 1244 O O . ALA A 1 181 ? 8.003 -16.611 5.341 1.00 98.12 181 ALA A O 1
ATOM 1245 N N . ALA A 1 182 ? 9.750 -15.255 4.958 1.00 97.94 182 ALA A N 1
ATOM 1246 C CA . ALA A 1 182 ? 10.684 -16.338 4.674 1.00 97.94 182 ALA A CA 1
ATOM 1247 C C . ALA A 1 182 ? 10.906 -17.217 5.916 1.00 97.94 182 ALA A C 1
ATOM 1249 O O . ALA A 1 182 ? 10.802 -16.738 7.048 1.00 97.94 182 ALA A O 1
ATOM 1250 N N . ASP A 1 183 ? 11.240 -18.494 5.703 1.00 96.75 183 ASP A N 1
ATOM 1251 C CA . ASP A 1 183 ? 11.550 -19.439 6.783 1.00 96.75 183 ASP A CA 1
ATOM 1252 C C . ASP A 1 183 ? 12.585 -18.836 7.761 1.00 96.75 183 ASP A C 1
ATOM 1254 O O . ASP A 1 183 ? 13.607 -18.302 7.312 1.00 96.75 183 ASP A O 1
ATOM 1258 N N . PRO A 1 184 ? 12.335 -18.852 9.088 1.00 97.38 184 PRO A N 1
ATOM 1259 C CA . PRO A 1 184 ? 11.280 -19.589 9.801 1.00 97.38 184 PRO A CA 1
ATOM 1260 C C . PRO A 1 184 ? 9.982 -18.806 10.095 1.00 97.38 184 PRO A C 1
ATOM 1262 O O . PRO A 1 184 ? 9.185 -19.248 10.919 1.00 97.38 184 PRO A O 1
ATOM 1265 N N . ASN A 1 185 ? 9.776 -17.632 9.490 1.00 98.12 185 ASN A N 1
ATOM 1266 C CA . ASN A 1 185 ? 8.620 -16.742 9.683 1.00 98.12 185 ASN A CA 1
ATOM 1267 C C . ASN A 1 185 ? 8.170 -16.568 11.157 1.00 98.12 185 ASN A C 1
ATOM 1269 O O . ASN A 1 185 ? 7.017 -16.838 11.509 1.00 98.12 185 ASN A O 1
ATOM 1273 N N . PRO A 1 186 ? 9.057 -16.103 12.057 1.00 97.44 186 PRO A N 1
ATOM 1274 C CA . PRO A 1 186 ? 8.769 -16.063 13.492 1.00 97.44 186 PRO A CA 1
ATOM 1275 C C . PRO A 1 186 ? 7.661 -15.066 13.868 1.00 97.44 186 PRO A C 1
ATOM 1277 O O . PRO A 1 186 ? 7.090 -15.168 14.951 1.00 97.44 186 PRO A O 1
ATOM 1280 N N . ALA A 1 187 ? 7.374 -14.094 12.996 1.00 97.75 187 ALA A N 1
ATOM 1281 C CA . ALA A 1 187 ? 6.336 -13.085 13.194 1.00 97.75 187 ALA A CA 1
ATOM 1282 C C . ALA A 1 187 ? 4.998 -13.444 12.513 1.00 97.75 187 ALA A C 1
ATOM 1284 O O . ALA A 1 187 ? 4.051 -12.660 12.595 1.00 97.75 187 ALA A O 1
ATOM 1285 N N . GLY A 1 188 ? 4.899 -14.609 11.858 1.00 98.12 188 GLY A N 1
ATOM 1286 C CA . GLY A 1 188 ? 3.683 -15.038 11.160 1.00 98.12 188 GLY A CA 1
ATOM 1287 C C . GLY A 1 188 ? 3.242 -14.038 10.091 1.00 98.12 188 GLY A C 1
ATOM 1288 O O . GLY A 1 188 ? 2.069 -13.682 10.024 1.00 98.12 188 GLY A O 1
ATOM 1289 N N . VAL A 1 189 ? 4.192 -13.502 9.327 1.00 98.62 189 VAL A N 1
ATOM 1290 C CA . VAL A 1 189 ? 3.936 -12.510 8.284 1.00 98.62 189 VAL A CA 1
ATOM 1291 C C . VAL A 1 189 ? 3.235 -13.165 7.106 1.00 98.62 189 VAL A C 1
ATOM 1293 O O . VAL A 1 189 ? 3.678 -14.211 6.634 1.00 98.62 189 VAL A O 1
ATOM 1296 N N . GLN A 1 190 ? 2.181 -12.517 6.622 1.00 98.62 190 GLN A N 1
ATOM 1297 C CA . GLN A 1 190 ? 1.399 -12.924 5.457 1.00 98.62 190 GLN A CA 1
ATOM 1298 C C . GLN A 1 190 ? 1.336 -11.801 4.417 1.00 98.62 190 GLN A C 1
ATOM 1300 O O . GLN A 1 190 ? 1.520 -10.620 4.739 1.00 98.62 190 GLN A O 1
ATOM 1305 N N . GLY A 1 191 ? 1.058 -12.165 3.163 1.00 98.56 191 GLY A N 1
ATOM 1306 C CA . GLY A 1 191 ? 0.627 -11.191 2.156 1.00 98.56 191 GLY A CA 1
ATOM 1307 C C . GLY A 1 191 ? -0.762 -10.633 2.487 1.00 98.56 191 GLY A C 1
ATOM 1308 O O . GLY A 1 191 ? -1.542 -11.260 3.199 1.00 98.56 191 GLY A O 1
ATOM 1309 N N . VAL A 1 192 ? -1.109 -9.458 1.964 1.00 98.69 192 VAL A N 1
ATOM 1310 C CA . VAL A 1 192 ? -2.372 -8.774 2.296 1.00 98.69 192 VAL A CA 1
ATOM 1311 C C . VAL A 1 192 ? -3.588 -9.566 1.820 1.00 98.69 192 VAL A C 1
ATOM 1313 O O . VAL A 1 192 ? -4.550 -9.707 2.573 1.00 98.69 192 VAL A O 1
ATOM 1316 N N . ALA A 1 193 ? -3.551 -10.116 0.603 1.00 98.00 193 ALA A N 1
ATOM 1317 C CA . ALA A 1 193 ? -4.631 -10.965 0.093 1.00 98.00 193 ALA A CA 1
ATOM 1318 C C . ALA A 1 193 ? -4.790 -12.252 0.915 1.00 98.00 193 ALA A C 1
ATOM 1320 O O . ALA A 1 193 ? -5.909 -12.643 1.231 1.00 98.00 193 ALA A O 1
ATOM 1321 N N . GLU A 1 194 ? -3.677 -12.886 1.299 1.00 98.31 194 GLU A N 1
ATOM 1322 C CA . GLU A 1 194 ? -3.681 -14.080 2.153 1.00 98.31 194 GLU A CA 1
ATOM 1323 C C . GLU A 1 194 ? -4.292 -13.778 3.528 1.00 98.31 194 GLU A C 1
ATOM 1325 O O . GLU A 1 194 ? -5.153 -14.519 3.994 1.00 98.31 194 GLU A O 1
ATOM 1330 N N . PHE A 1 195 ? -3.887 -12.666 4.145 1.00 98.50 195 PHE A N 1
ATOM 1331 C CA . PHE A 1 195 ? -4.352 -12.253 5.465 1.00 98.50 195 PHE A CA 1
ATOM 1332 C C . PHE A 1 195 ? -5.832 -11.840 5.475 1.00 98.50 195 PHE A C 1
ATOM 1334 O O . PHE A 1 195 ? -6.595 -12.252 6.345 1.00 98.50 195 PHE A O 1
ATOM 1341 N N . THR A 1 196 ? -6.250 -11.013 4.512 1.00 98.00 196 THR A N 1
ATOM 1342 C CA . THR A 1 196 ? -7.607 -10.436 4.485 1.00 98.00 196 THR A CA 1
ATOM 1343 C C . THR A 1 196 ? -8.638 -11.318 3.781 1.00 98.00 196 THR A C 1
ATOM 1345 O O . THR A 1 196 ? -9.837 -11.139 3.982 1.00 98.00 196 THR A O 1
ATOM 1348 N N . GLY A 1 197 ? -8.200 -12.227 2.906 1.00 97.00 197 GLY A N 1
ATOM 1349 C CA . GLY A 1 197 ? -9.071 -12.953 1.979 1.00 97.00 197 GLY A CA 1
ATOM 1350 C C . GLY A 1 197 ? -9.669 -12.085 0.862 1.00 97.00 197 GLY A C 1
ATOM 1351 O O . GLY A 1 197 ? -10.505 -12.568 0.096 1.00 97.00 197 GLY A O 1
ATOM 1352 N N . LEU A 1 198 ? -9.273 -10.811 0.758 1.00 95.75 198 LEU A N 1
ATOM 1353 C CA . LEU A 1 198 ? -9.746 -9.882 -0.266 1.00 95.75 198 LEU A CA 1
ATOM 1354 C C . LEU A 1 198 ? -8.886 -9.971 -1.530 1.00 95.75 198 LEU A C 1
ATOM 1356 O O . LEU A 1 198 ? -7.702 -10.299 -1.490 1.00 95.75 198 LEU A O 1
ATOM 1360 N N . THR A 1 199 ? -9.478 -9.624 -2.673 1.00 94.69 199 THR A N 1
ATOM 1361 C CA . THR A 1 199 ? -8.707 -9.422 -3.907 1.00 94.69 199 THR A CA 1
ATOM 1362 C C . THR A 1 199 ? -7.946 -8.103 -3.821 1.00 94.69 199 THR A C 1
ATOM 1364 O O . THR A 1 199 ? -8.551 -7.050 -3.627 1.00 94.69 199 THR A O 1
ATOM 1367 N N . THR A 1 200 ? -6.629 -8.155 -3.998 1.00 96.75 200 THR A N 1
ATOM 1368 C CA . THR A 1 200 ? -5.742 -6.987 -4.025 1.00 96.75 200 THR A CA 1
ATOM 1369 C C . THR A 1 200 ? -5.112 -6.833 -5.406 1.00 96.75 200 THR A C 1
ATOM 1371 O O . THR A 1 200 ? -4.852 -7.827 -6.086 1.00 96.75 200 THR A O 1
ATOM 1374 N N . LEU A 1 201 ? -4.830 -5.594 -5.823 1.00 98.25 201 LEU A N 1
ATOM 1375 C CA . LEU A 1 201 ? -3.917 -5.366 -6.945 1.00 98.25 201 LEU A CA 1
ATOM 1376 C C . LEU A 1 201 ? -2.484 -5.428 -6.419 1.00 98.25 201 LEU A C 1
ATOM 1378 O O . LEU A 1 201 ? -2.138 -4.680 -5.505 1.00 98.25 201 LEU A O 1
ATOM 1382 N N . ASN A 1 202 ? -1.654 -6.296 -6.988 1.00 98.56 202 ASN A N 1
ATOM 1383 C CA . ASN A 1 202 ? -0.306 -6.554 -6.491 1.00 98.56 202 ASN A CA 1
ATOM 1384 C C . ASN A 1 202 ? 0.745 -5.942 -7.418 1.00 98.56 202 ASN A C 1
ATOM 1386 O O . ASN A 1 202 ? 1.019 -6.452 -8.505 1.00 98.56 202 ASN A O 1
ATOM 1390 N N . ILE A 1 203 ? 1.377 -4.857 -6.970 1.00 98.62 203 ILE A N 1
ATOM 1391 C CA . ILE A 1 203 ? 2.545 -4.270 -7.633 1.00 98.62 203 ILE A CA 1
ATOM 1392 C C . ILE A 1 203 ? 3.789 -4.836 -6.952 1.00 98.62 203 ILE A C 1
ATOM 1394 O O . ILE A 1 203 ? 4.356 -4.244 -6.032 1.00 98.62 203 ILE A O 1
ATOM 1398 N N . ALA A 1 204 ? 4.164 -6.045 -7.367 1.00 97.88 204 ALA A N 1
ATOM 1399 C CA . ALA A 1 204 ? 5.270 -6.797 -6.787 1.00 97.88 204 ALA A CA 1
ATOM 1400 C C . ALA A 1 204 ? 6.654 -6.263 -7.212 1.00 97.88 204 ALA A C 1
ATOM 1402 O O . ALA A 1 204 ? 6.792 -5.511 -8.176 1.00 97.88 204 ALA A O 1
ATOM 1403 N N . GLY A 1 205 ? 7.691 -6.669 -6.474 1.00 97.25 205 GLY A N 1
ATOM 1404 C CA . GLY A 1 205 ? 9.070 -6.187 -6.604 1.00 97.25 205 GLY A CA 1
ATOM 1405 C C . GLY A 1 205 ? 9.656 -5.824 -5.237 1.00 97.25 205 GLY A C 1
ATOM 1406 O O . GLY A 1 205 ? 8.918 -5.518 -4.301 1.00 97.25 205 GLY A O 1
ATOM 1407 N N . CYS A 1 206 ? 10.980 -5.867 -5.081 1.00 97.81 206 CYS A N 1
ATOM 1408 C CA . CYS A 1 206 ? 11.635 -5.617 -3.790 1.00 97.81 206 CYS A CA 1
ATOM 1409 C C . CYS A 1 206 ? 12.837 -4.652 -3.917 1.00 97.81 206 CYS A C 1
ATOM 1411 O O . CYS A 1 206 ? 13.976 -5.076 -3.712 1.00 97.81 206 CYS A O 1
ATOM 1413 N N . PRO A 1 207 ? 12.600 -3.360 -4.233 1.00 98.06 207 PRO A N 1
ATOM 1414 C CA . PRO A 1 207 ? 11.284 -2.734 -4.411 1.00 98.06 207 PRO A CA 1
ATOM 1415 C C . PRO A 1 207 ? 10.749 -2.824 -5.857 1.00 98.06 207 PRO A C 1
ATOM 1417 O O . PRO A 1 207 ? 11.511 -3.142 -6.772 1.00 98.06 207 PRO A O 1
ATOM 1420 N N . PRO A 1 208 ? 9.447 -2.568 -6.088 1.00 98.12 208 PRO A N 1
ATOM 1421 C CA . PRO A 1 208 ? 8.898 -2.403 -7.434 1.00 98.12 208 PRO A CA 1
ATOM 1422 C C . PRO A 1 208 ? 9.479 -1.166 -8.116 1.00 98.12 208 PRO A C 1
ATOM 1424 O O . PRO A 1 208 ? 9.866 -0.215 -7.436 1.00 98.12 208 PRO A O 1
ATOM 1427 N N . HIS A 1 209 ? 9.497 -1.148 -9.449 1.00 97.56 209 HIS A N 1
ATOM 1428 C CA . HIS A 1 209 ? 9.904 0.033 -10.214 1.00 97.56 209 HIS A CA 1
ATOM 1429 C C . HIS A 1 209 ? 8.959 1.225 -9.932 1.00 97.56 209 HIS A C 1
ATOM 1431 O O . HIS A 1 209 ? 7.747 0.998 -9.859 1.00 97.56 209 HIS A O 1
ATOM 1437 N N . PRO A 1 210 ? 9.450 2.480 -9.809 1.00 97.12 210 PRO A N 1
ATOM 1438 C CA . PRO A 1 210 ? 8.609 3.659 -9.548 1.00 97.12 210 PRO A CA 1
ATOM 1439 C C . PRO A 1 210 ? 7.405 3.757 -10.483 1.00 97.12 210 PRO A C 1
ATOM 1441 O O . PRO A 1 210 ? 6.278 3.963 -10.036 1.00 97.12 210 PRO A O 1
ATOM 1444 N N . ASP A 1 211 ? 7.643 3.553 -11.778 1.00 95.44 211 ASP A N 1
ATOM 1445 C CA . ASP A 1 211 ? 6.607 3.667 -12.806 1.00 95.44 211 ASP A CA 1
ATOM 1446 C C . ASP A 1 211 ? 5.503 2.628 -12.646 1.00 95.44 211 ASP A C 1
ATOM 1448 O O . ASP A 1 211 ? 4.359 2.911 -12.967 1.00 95.44 211 ASP A O 1
ATOM 1452 N N . TRP A 1 212 ? 5.806 1.449 -12.101 1.00 97.00 212 TRP A N 1
ATOM 1453 C CA . TRP A 1 212 ? 4.799 0.415 -11.858 1.00 97.00 212 TRP A CA 1
ATOM 1454 C C . TRP A 1 212 ? 3.884 0.794 -10.697 1.00 97.00 212 TRP A C 1
ATOM 1456 O O . TRP A 1 212 ? 2.679 0.553 -10.750 1.00 97.00 212 TRP A O 1
ATOM 1466 N N . ILE A 1 213 ? 4.451 1.413 -9.657 1.00 97.75 213 ILE A N 1
ATOM 1467 C CA . ILE A 1 213 ? 3.691 1.921 -8.510 1.00 97.75 213 ILE A CA 1
ATOM 1468 C C . ILE A 1 213 ? 2.790 3.068 -8.971 1.00 97.75 213 ILE A C 1
ATOM 1470 O O . ILE A 1 213 ? 1.588 3.046 -8.712 1.00 97.75 213 ILE A O 1
ATOM 1474 N N . ALA A 1 214 ? 3.359 4.036 -9.696 1.00 95.44 214 ALA A N 1
ATOM 1475 C CA . ALA A 1 214 ? 2.612 5.164 -10.237 1.00 95.44 214 ALA A CA 1
ATOM 1476 C C . ALA A 1 214 ? 1.509 4.705 -11.195 1.00 95.44 214 ALA A C 1
ATOM 1478 O O . ALA A 1 214 ? 0.372 5.127 -11.025 1.00 95.44 214 ALA A O 1
ATOM 1479 N N . TRP A 1 215 ? 1.811 3.779 -12.111 1.00 94.88 215 TRP A N 1
ATOM 1480 C CA . TRP A 1 215 ? 0.829 3.166 -13.007 1.00 94.88 215 TRP A CA 1
ATOM 1481 C C . TRP A 1 215 ? -0.313 2.507 -12.228 1.00 94.88 215 TRP A C 1
ATOM 1483 O O . TRP A 1 215 ? -1.479 2.750 -12.516 1.00 94.88 215 TRP A O 1
ATOM 1493 N N . GLY A 1 216 ? -0.004 1.713 -11.197 1.00 96.00 216 GLY A N 1
ATOM 1494 C CA . GLY A 1 216 ? -1.031 1.063 -10.382 1.00 96.00 216 GLY A CA 1
ATOM 1495 C C . GLY A 1 216 ? -1.966 2.075 -9.720 1.00 96.00 216 GLY A C 1
ATOM 1496 O O . GLY A 1 216 ? -3.179 1.888 -9.728 1.00 96.00 216 GLY A O 1
ATOM 1497 N N . ILE A 1 217 ? -1.414 3.171 -9.196 1.00 96.19 217 ILE A N 1
ATOM 1498 C CA . ILE A 1 217 ? -2.199 4.255 -8.603 1.00 96.19 217 ILE A CA 1
ATOM 1499 C C . ILE A 1 217 ? -3.049 4.945 -9.675 1.00 96.19 217 ILE A C 1
ATOM 1501 O O . ILE A 1 217 ? -4.269 4.985 -9.534 1.00 96.19 217 ILE A O 1
ATOM 1505 N N . THR A 1 218 ? -2.451 5.453 -10.755 1.00 93.81 218 THR A N 1
ATOM 1506 C CA . THR A 1 218 ? -3.169 6.251 -11.763 1.00 93.81 218 THR A CA 1
ATOM 1507 C C . THR A 1 218 ? -4.280 5.458 -12.440 1.00 93.81 218 THR A C 1
ATOM 1509 O O . THR A 1 218 ? -5.397 5.953 -12.536 1.00 93.81 218 THR A O 1
ATOM 1512 N N . GLN A 1 219 ? -4.037 4.197 -12.808 1.00 95.06 219 GLN A N 1
ATOM 1513 C CA . GLN A 1 219 ? -5.057 3.355 -13.439 1.00 95.06 219 GLN A CA 1
ATOM 1514 C C . GLN A 1 219 ? -6.262 3.100 -12.523 1.00 95.06 219 GLN A C 1
ATOM 1516 O O . GLN A 1 219 ? -7.400 3.070 -12.994 1.00 95.06 219 GLN A O 1
ATOM 1521 N N . LEU A 1 220 ? -6.029 2.925 -11.217 1.00 96.50 220 LEU A N 1
ATOM 1522 C CA . LEU A 1 220 ? -7.106 2.768 -10.238 1.00 96.50 220 LEU A CA 1
ATOM 1523 C C . LEU A 1 220 ? -7.890 4.073 -10.043 1.00 96.50 220 LEU A C 1
ATOM 1525 O O . LEU A 1 220 ? -9.115 4.027 -9.935 1.00 96.50 220 LEU A O 1
ATOM 1529 N N . LEU A 1 221 ? -7.212 5.224 -10.029 1.00 94.94 221 LEU A N 1
ATOM 1530 C CA . LEU A 1 221 ? -7.854 6.539 -9.912 1.00 94.94 221 LEU A CA 1
ATOM 1531 C C . LEU A 1 221 ? -8.678 6.907 -11.151 1.00 94.94 221 LEU A C 1
ATOM 1533 O O . LEU A 1 221 ? -9.783 7.429 -11.014 1.00 94.94 221 LEU A O 1
ATOM 1537 N N . ASP A 1 222 ? -8.192 6.552 -12.340 1.00 93.88 222 ASP A N 1
ATOM 1538 C CA . ASP A 1 222 ? -8.908 6.688 -13.617 1.00 93.88 222 ASP A CA 1
ATOM 1539 C C . ASP A 1 222 ? -10.030 5.653 -13.790 1.00 93.88 222 ASP A C 1
ATOM 1541 O O . ASP A 1 222 ? -10.664 5.560 -14.847 1.00 93.88 222 ASP A O 1
ATOM 1545 N N . GLN A 1 223 ? -10.258 4.850 -12.750 1.00 94.75 223 GLN A N 1
ATOM 1546 C CA . GLN A 1 223 ? -11.244 3.787 -12.671 1.00 94.75 223 GLN A CA 1
ATOM 1547 C C . GLN A 1 223 ? -11.167 2.799 -13.846 1.00 94.75 223 GLN A C 1
ATOM 1549 O O . GLN A 1 223 ? -12.180 2.267 -14.308 1.00 94.75 223 GLN A O 1
ATOM 1554 N N . GLN A 1 224 ? -9.955 2.554 -14.351 1.00 94.56 224 GLN A N 1
ATOM 1555 C CA . GLN A 1 224 ? -9.740 1.625 -15.448 1.00 94.56 224 GLN A CA 1
ATOM 1556 C C . GLN A 1 224 ? -9.938 0.193 -14.969 1.00 94.56 224 GLN A C 1
ATOM 1558 O O . GLN A 1 224 ? -9.465 -0.214 -13.910 1.00 94.56 224 GLN A O 1
ATOM 1563 N N . ARG A 1 225 ? -10.606 -0.605 -15.796 1.00 95.38 225 ARG A N 1
ATOM 1564 C CA . ARG A 1 225 ? -10.708 -2.043 -15.583 1.00 95.38 225 ARG A CA 1
ATOM 1565 C C . ARG A 1 225 ? -9.335 -2.682 -15.811 1.00 95.38 225 ARG A C 1
ATOM 1567 O O . ARG A 1 225 ? -8.842 -2.672 -16.938 1.00 95.38 225 ARG A O 1
ATOM 1574 N N . ILE A 1 226 ? -8.741 -3.268 -14.772 1.00 96.50 226 ILE A N 1
ATOM 1575 C CA . ILE A 1 226 ? -7.380 -3.831 -14.826 1.00 96.50 226 ILE A CA 1
ATOM 1576 C C . ILE A 1 226 ? -7.443 -5.353 -14.855 1.00 96.50 226 ILE A C 1
ATOM 1578 O O . ILE A 1 226 ? -8.083 -5.973 -14.003 1.00 96.50 226 ILE A O 1
ATOM 1582 N N . ARG A 1 227 ? -6.754 -5.968 -15.819 1.00 96.31 227 ARG A N 1
ATOM 1583 C CA . ARG A 1 227 ? -6.582 -7.422 -15.882 1.00 96.31 227 ARG A CA 1
ATOM 1584 C C . ARG A 1 227 ? -5.396 -7.840 -15.021 1.00 96.31 227 ARG A C 1
ATOM 1586 O O . ARG A 1 227 ? -4.317 -7.269 -15.155 1.00 96.31 227 ARG A O 1
ATOM 1593 N N . TYR A 1 228 ? -5.557 -8.886 -14.218 1.00 95.88 228 TYR A N 1
ATOM 1594 C CA . TYR A 1 228 ? -4.477 -9.399 -13.372 1.00 95.88 228 TYR A CA 1
ATOM 1595 C C . TYR A 1 228 ? -4.267 -10.915 -13.523 1.00 95.88 228 TYR A C 1
ATOM 1597 O O . TYR A 1 228 ? -5.174 -11.633 -13.961 1.00 95.88 228 TYR A O 1
ATOM 1605 N N . ASP A 1 229 ? -3.056 -11.389 -13.227 1.00 95.12 229 ASP A N 1
ATOM 1606 C CA . ASP A 1 229 ? -2.641 -12.802 -13.269 1.00 95.12 229 ASP A CA 1
ATOM 1607 C C . ASP A 1 229 ? -3.032 -13.595 -12.015 1.00 95.12 229 ASP A C 1
ATOM 1609 O O . ASP A 1 229 ? -3.657 -13.070 -11.106 1.00 95.12 229 ASP A O 1
ATOM 1613 N N . ALA A 1 230 ? -2.742 -14.892 -11.958 1.00 93.38 230 ALA A N 1
ATOM 1614 C CA . ALA A 1 230 ? -3.126 -15.728 -10.818 1.00 93.38 230 ALA A CA 1
ATOM 1615 C C . ALA A 1 230 ? -2.576 -15.218 -9.469 1.00 93.38 230 ALA A C 1
ATOM 1617 O O . ALA A 1 230 ? -3.166 -15.496 -8.427 1.00 93.38 230 ALA A O 1
ATOM 1618 N N . GLU A 1 231 ? -1.502 -14.426 -9.488 1.00 94.62 231 GLU A N 1
ATOM 1619 C CA . GLU A 1 231 ? -0.888 -13.810 -8.313 1.00 94.62 231 GLU A CA 1
ATOM 1620 C C . GLU A 1 231 ? -1.383 -12.375 -8.049 1.00 94.62 231 GLU A C 1
ATOM 1622 O O . GLU A 1 231 ? -0.817 -11.669 -7.215 1.00 94.62 231 GLU A O 1
ATOM 1627 N N . GLY A 1 232 ? -2.428 -11.907 -8.738 1.00 96.06 232 GLY A N 1
ATOM 1628 C CA . GLY A 1 232 ? -3.001 -10.574 -8.524 1.00 96.06 232 GLY A CA 1
ATOM 1629 C C . GLY A 1 232 ? -2.209 -9.432 -9.165 1.00 96.06 232 GLY A C 1
ATOM 1630 O O . GLY A 1 232 ? -2.480 -8.267 -8.871 1.00 96.06 232 GLY A O 1
ATOM 1631 N N . ARG A 1 233 ? -1.224 -9.720 -10.024 1.00 97.69 233 ARG A N 1
ATOM 1632 C CA . ARG A 1 233 ? -0.364 -8.699 -10.637 1.00 97.69 233 ARG A CA 1
ATOM 1633 C C . ARG A 1 233 ? -0.926 -8.234 -11.984 1.00 97.69 233 ARG A C 1
ATOM 1635 O O . ARG A 1 233 ? -1.435 -9.067 -12.735 1.00 97.69 233 ARG A O 1
ATOM 1642 N N . PRO A 1 234 ? -0.821 -6.942 -12.342 1.00 96.88 234 PRO A N 1
ATOM 1643 C CA . PRO A 1 234 ? -1.302 -6.447 -13.631 1.00 96.88 234 PRO A CA 1
ATOM 1644 C C . PRO A 1 234 ? -0.636 -7.132 -14.830 1.00 96.88 234 PRO A C 1
ATOM 1646 O O . PRO A 1 234 ? 0.593 -7.194 -14.913 1.00 96.88 234 PRO A O 1
ATOM 1649 N N . PHE A 1 235 ? -1.426 -7.580 -15.808 1.00 94.44 235 PHE A N 1
ATOM 1650 C CA . PHE A 1 235 ? -0.887 -8.210 -17.022 1.00 94.44 235 PHE A CA 1
ATOM 1651 C C . PHE A 1 235 ? 0.021 -7.267 -17.808 1.00 94.44 235 PHE A C 1
ATOM 1653 O O . PHE A 1 235 ? 1.057 -7.682 -18.324 1.00 94.44 235 PHE A O 1
ATOM 1660 N N . GLU A 1 236 ? -0.355 -5.997 -17.896 1.00 93.19 236 GLU A N 1
ATOM 1661 C CA . GLU A 1 236 ? 0.371 -4.969 -18.636 1.00 93.19 236 GLU A CA 1
ATOM 1662 C C . GLU A 1 236 ? 1.813 -4.809 -18.132 1.00 93.19 236 GLU A C 1
ATOM 1664 O O . GLU A 1 236 ? 2.694 -4.464 -18.915 1.00 93.19 236 GLU A O 1
ATOM 1669 N N . LEU A 1 237 ? 2.063 -5.118 -16.855 1.00 95.00 237 LEU A N 1
ATOM 1670 C CA . LEU A 1 237 ? 3.375 -4.981 -16.225 1.00 95.00 237 LEU A CA 1
ATOM 1671 C C . LEU A 1 237 ? 4.120 -6.316 -16.070 1.00 95.00 237 LEU A C 1
ATOM 1673 O O . LEU A 1 237 ? 5.341 -6.346 -16.193 1.00 95.00 237 LEU A O 1
ATOM 1677 N N . PHE A 1 238 ? 3.410 -7.421 -15.815 1.00 94.94 238 PHE A N 1
ATOM 1678 C CA . PHE A 1 238 ? 4.020 -8.697 -15.407 1.00 94.94 238 PHE A CA 1
ATOM 1679 C C . PHE A 1 238 ? 3.828 -9.842 -16.417 1.00 94.94 238 PHE A C 1
ATOM 1681 O O . PHE A 1 238 ? 4.186 -10.981 -16.128 1.00 94.94 238 PHE A O 1
ATOM 1688 N N . SER A 1 239 ? 3.287 -9.5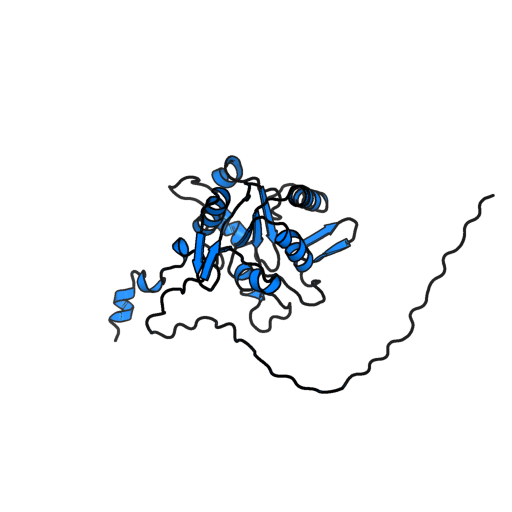74 -17.613 1.00 90.69 239 SER A N 1
ATOM 1689 C CA . SER A 1 239 ? 2.987 -10.623 -18.608 1.00 90.69 239 SER A CA 1
ATOM 1690 C C . SER A 1 239 ? 4.199 -11.262 -19.286 1.00 90.69 239 SER A C 1
ATOM 1692 O O . SER A 1 239 ? 4.065 -12.331 -19.884 1.00 90.69 239 SER A O 1
ATOM 1694 N N . GLN A 1 240 ? 5.364 -10.618 -19.229 1.00 89.69 240 GLN A N 1
ATOM 1695 C CA . GLN A 1 240 ? 6.563 -11.047 -19.943 1.00 89.69 240 GLN A CA 1
ATOM 1696 C C . GLN A 1 240 ? 7.631 -11.526 -18.968 1.00 89.69 240 GLN A C 1
ATOM 1698 O O . GLN A 1 240 ? 7.870 -10.916 -17.926 1.00 89.69 240 GLN A O 1
ATOM 1703 N N . ARG A 1 241 ? 8.309 -12.619 -19.325 1.00 89.12 241 ARG A N 1
ATOM 1704 C CA . ARG A 1 241 ? 9.457 -13.102 -18.560 1.00 89.12 241 ARG A CA 1
ATOM 1705 C C . ARG A 1 241 ? 10.662 -12.238 -18.890 1.00 89.12 241 ARG A C 1
ATOM 1707 O O . ARG A 1 241 ? 10.969 -12.028 -20.059 1.00 89.12 241 ARG A O 1
ATOM 1714 N N . LEU A 1 242 ? 11.390 -11.803 -17.864 1.00 90.31 242 LEU A N 1
ATOM 1715 C CA . LEU A 1 242 ? 12.577 -10.970 -18.061 1.00 90.31 242 LEU A CA 1
ATOM 1716 C C . LEU A 1 242 ? 13.645 -11.669 -18.917 1.00 90.31 242 LEU A C 1
ATOM 1718 O O . LEU A 1 242 ? 14.314 -11.015 -19.707 1.00 90.31 242 LEU A O 1
ATOM 1722 N N . HIS A 1 243 ? 13.777 -12.993 -18.792 1.00 90.31 243 HIS A N 1
ATOM 1723 C CA . HIS A 1 243 ? 14.719 -13.778 -19.590 1.00 90.31 243 HIS A CA 1
ATOM 1724 C C . HIS A 1 243 ? 14.435 -13.686 -21.100 1.00 90.31 243 HIS A C 1
ATOM 1726 O O . HIS A 1 243 ? 15.368 -13.497 -21.874 1.00 90.31 243 HIS A O 1
ATOM 1732 N N . ASP A 1 244 ? 13.162 -13.689 -21.510 1.00 89.88 244 ASP A N 1
ATOM 1733 C CA . ASP A 1 244 ? 12.764 -13.574 -22.925 1.00 89.88 244 ASP A CA 1
ATOM 1734 C C . ASP A 1 244 ? 13.087 -12.191 -23.518 1.00 89.88 244 ASP A C 1
ATOM 1736 O O . ASP A 1 244 ? 13.166 -12.028 -24.733 1.00 89.88 244 ASP A O 1
ATOM 1740 N N . LEU A 1 245 ? 13.274 -11.191 -22.651 1.00 88.56 245 LEU A N 1
ATOM 1741 C CA . LEU A 1 245 ? 13.619 -9.811 -22.995 1.00 88.56 245 LEU A CA 1
ATOM 1742 C C . LEU A 1 245 ? 15.098 -9.493 -22.755 1.00 88.56 245 LEU A C 1
ATOM 1744 O O . LEU A 1 245 ? 15.521 -8.349 -22.907 1.00 88.56 245 LEU A O 1
ATOM 1748 N N . CYS A 1 246 ? 15.884 -10.477 -22.326 1.00 90.56 246 CYS A N 1
ATOM 1749 C CA . CYS A 1 246 ? 17.260 -10.258 -21.931 1.00 90.56 246 CYS A CA 1
ATOM 1750 C C . CYS A 1 246 ? 18.147 -10.050 -23.163 1.00 90.56 246 CYS A C 1
ATOM 1752 O O . CYS A 1 246 ? 18.256 -10.930 -24.013 1.00 90.56 246 CYS A O 1
ATOM 1754 N N . ASP A 1 247 ? 18.907 -8.952 -23.201 1.00 91.38 247 ASP A N 1
ATOM 1755 C CA . ASP A 1 247 ? 19.917 -8.715 -24.248 1.00 91.38 247 ASP A CA 1
ATOM 1756 C C . ASP A 1 247 ? 21.013 -9.799 -24.290 1.00 91.38 247 ASP A C 1
ATOM 1758 O O . ASP A 1 247 ? 21.765 -9.907 -25.259 1.00 91.38 247 ASP A O 1
ATOM 1762 N N . ARG A 1 248 ? 21.125 -10.610 -23.228 1.00 90.38 248 ARG A N 1
ATOM 1763 C CA . ARG A 1 248 ? 22.043 -11.754 -23.139 1.00 90.38 248 ARG A CA 1
ATOM 1764 C C . ARG A 1 248 ? 21.400 -13.095 -23.489 1.00 90.38 248 ARG A C 1
ATOM 1766 O O . ARG A 1 248 ? 22.097 -14.096 -23.399 1.00 90.38 248 ARG A O 1
ATOM 1773 N N . LEU A 1 249 ? 20.132 -13.132 -23.903 1.00 87.38 249 LEU A N 1
ATOM 1774 C CA . LEU A 1 249 ? 19.416 -14.373 -24.226 1.00 87.38 249 LEU A CA 1
ATOM 1775 C C . LEU A 1 249 ? 20.205 -15.250 -25.211 1.00 87.38 249 LEU A C 1
ATOM 1777 O O . LEU A 1 249 ? 20.432 -16.425 -24.959 1.00 87.38 249 LEU A O 1
ATOM 1781 N N . LEU A 1 250 ? 20.735 -14.646 -26.281 1.00 82.25 250 LEU A N 1
ATOM 1782 C CA . LEU A 1 250 ? 21.535 -15.367 -27.274 1.00 82.25 250 LEU A CA 1
ATOM 1783 C C . LEU A 1 250 ? 22.843 -15.942 -26.712 1.00 82.25 250 LEU A C 1
ATOM 1785 O O . LEU A 1 250 ? 23.338 -16.924 -27.252 1.00 82.25 250 LEU A O 1
ATOM 1789 N N . LEU A 1 251 ? 23.433 -15.340 -25.673 1.00 83.75 251 LEU A N 1
ATOM 1790 C CA . LEU A 1 251 ? 24.637 -15.894 -25.041 1.00 83.75 251 LEU A CA 1
ATOM 1791 C C . LEU A 1 251 ? 24.289 -17.155 -24.250 1.00 83.75 251 LEU A C 1
ATOM 1793 O O . LEU A 1 251 ? 25.014 -18.134 -24.333 1.00 83.75 251 LEU A O 1
ATOM 1797 N N . ASP A 1 252 ? 23.160 -17.142 -23.546 1.00 76.12 252 ASP A N 1
ATOM 1798 C CA . ASP A 1 252 ? 22.701 -18.279 -22.747 1.00 76.12 252 ASP A CA 1
ATOM 1799 C C . ASP A 1 252 ? 22.307 -19.476 -23.632 1.00 76.12 252 ASP A C 1
ATOM 1801 O O . ASP A 1 252 ? 22.686 -20.614 -23.373 1.00 76.12 252 ASP A O 1
ATOM 1805 N N . GLU A 1 253 ? 21.630 -19.215 -24.755 1.00 76.62 253 GLU A N 1
ATOM 1806 C CA . GLU A 1 253 ? 21.168 -20.264 -25.675 1.00 76.62 253 GLU A CA 1
ATOM 1807 C C . GLU A 1 253 ? 22.268 -20.841 -26.588 1.00 76.62 253 GLU A C 1
ATOM 1809 O O . GLU A 1 253 ? 22.044 -21.856 -27.250 1.00 76.62 253 GLU A O 1
ATOM 1814 N N . THR A 1 254 ? 23.450 -20.214 -26.661 1.00 70.50 254 THR A N 1
ATOM 1815 C CA . THR A 1 254 ? 24.552 -20.655 -27.543 1.00 70.50 254 THR A CA 1
ATOM 1816 C C . THR A 1 254 ? 25.724 -21.320 -26.820 1.00 70.50 254 THR A C 1
ATOM 1818 O O . THR A 1 254 ? 26.612 -21.842 -27.494 1.00 70.50 254 THR A O 1
ATOM 1821 N N . GLU A 1 255 ? 25.724 -21.374 -25.484 1.00 58.31 255 GLU A N 1
ATOM 1822 C CA . GLU A 1 255 ? 26.733 -22.100 -24.689 1.00 58.31 255 GLU A CA 1
ATOM 1823 C C . GLU A 1 255 ? 26.401 -23.598 -24.465 1.00 58.31 255 GLU A C 1
ATOM 1825 O O . GLU A 1 255 ? 26.953 -24.229 -23.559 1.00 58.31 255 GLU A O 1
ATOM 1830 N N . VAL A 1 256 ? 25.552 -24.193 -25.320 1.00 55.53 256 VAL A N 1
ATOM 1831 C CA . VAL A 1 256 ? 25.175 -25.627 -25.306 1.00 55.53 256 VAL A CA 1
ATOM 1832 C C . VAL A 1 256 ? 25.865 -26.427 -26.411 1.00 55.53 256 VAL A C 1
ATOM 1834 O O . VAL A 1 256 ? 25.810 -26.005 -27.589 1.00 55.53 256 VAL A O 1
#

pLDDT: mean 84.35, std 23.35, range [27.0, 98.88]